Protein AF-A0A939LTD1-F1 (afdb_monomer_lite)

pLDDT: mean 75.74, std 24.73, range [28.41, 98.38]

Organism: NCBI:txid1289170

Radius of gyration: 33.86 Å; chains: 1; bounding box: 56×108×106 Å

Sequence (267 aa):
MTNHDDTREPGPGDRNDTKGLDGQSSPDAAVTEALPVISPSGLPPTAVLPVIEDDGVEEDLDDDYDPEDVPDDFGYDADPDAEDPELDTPDPPTAIHWDLLTPEAAAVEWTALNIWVHWLRKTYAVQASIIPPYWHTHTEIVWELSALHLFFLHCYHPDKDGAGPITWCVAWAAARVRLRELVTIAGTRLDRDRPTRRTYWPGEEAGDEGEEVPITNREAHFKAYVKADIQARREARVRTQEVREHAARDLHKVRSGEGGSHSSDEL

Structure (mmCIF, N/CA/C/O backbone):
data_AF-A0A939LTD1-F1
#
_entry.id   AF-A0A939LTD1-F1
#
loop_
_atom_site.group_PDB
_atom_site.id
_atom_site.type_symbol
_atom_site.label_atom_id
_atom_site.label_alt_id
_atom_site.label_comp_id
_atom_site.label_asym_id
_atom_site.label_entity_id
_atom_site.label_seq_id
_atom_site.pdbx_PDB_ins_code
_atom_site.Cartn_x
_atom_site.Cartn_y
_atom_site.Cartn_z
_atom_site.occupancy
_atom_site.B_iso_or_equiv
_atom_site.auth_seq_id
_atom_site.auth_comp_id
_atom_site.auth_asym_id
_atom_site.auth_atom_id
_atom_site.pdbx_PDB_model_num
ATOM 1 N N . MET A 1 1 ? 19.567 -57.104 29.367 1.00 41.97 1 MET A N 1
ATOM 2 C CA . MET A 1 1 ? 18.885 -58.340 29.798 1.00 41.97 1 MET A CA 1
ATOM 3 C C . MET A 1 1 ? 17.453 -58.245 29.331 1.00 41.97 1 MET A C 1
ATOM 5 O O . MET A 1 1 ? 16.684 -57.443 29.838 1.00 41.97 1 MET A O 1
ATOM 9 N N . THR A 1 2 ? 17.210 -58.948 28.239 1.00 40.00 2 THR A N 1
ATOM 10 C CA . THR A 1 2 ? 16.009 -58.990 27.411 1.00 40.00 2 THR A CA 1
ATOM 11 C C . THR A 1 2 ? 15.013 -59.961 28.035 1.00 40.00 2 THR A C 1
ATOM 13 O O . THR A 1 2 ? 15.425 -61.062 28.384 1.00 40.00 2 THR A O 1
ATOM 16 N N . ASN A 1 3 ? 13.733 -59.597 28.117 1.00 45.09 3 ASN A N 1
ATOM 17 C CA . ASN A 1 3 ? 12.652 -60.579 28.195 1.00 45.09 3 ASN A CA 1
ATOM 18 C C . ASN A 1 3 ? 11.841 -60.496 26.900 1.00 45.09 3 ASN A C 1
ATOM 20 O O . ASN A 1 3 ? 11.466 -59.413 26.453 1.00 45.09 3 ASN A O 1
ATOM 24 N N . HIS A 1 4 ? 11.691 -61.666 26.294 1.00 41.56 4 HIS A N 1
ATOM 25 C CA . HIS A 1 4 ? 10.930 -61.996 25.096 1.00 41.56 4 HIS A CA 1
ATOM 26 C C . HIS A 1 4 ? 9.567 -62.583 25.508 1.00 41.56 4 HIS A C 1
ATOM 28 O O . HIS A 1 4 ? 9.403 -62.948 26.673 1.00 41.56 4 HIS A O 1
ATOM 34 N N . ASP A 1 5 ? 8.700 -62.753 24.503 1.00 46.38 5 ASP A N 1
ATOM 35 C CA . ASP A 1 5 ? 7.461 -63.556 24.459 1.00 46.38 5 ASP A CA 1
ATOM 36 C C . ASP A 1 5 ? 6.185 -62.980 25.107 1.00 46.38 5 ASP A C 1
ATOM 38 O O . ASP A 1 5 ? 6.219 -62.421 26.196 1.00 46.38 5 ASP A O 1
ATOM 42 N N . ASP A 1 6 ? 4.983 -63.111 24.531 1.00 45.31 6 ASP A N 1
ATOM 43 C CA . ASP A 1 6 ? 4.547 -63.678 23.244 1.00 45.31 6 ASP A CA 1
ATOM 44 C C . ASP A 1 6 ? 3.108 -63.187 22.933 1.00 45.31 6 ASP A C 1
ATOM 46 O O . ASP A 1 6 ? 2.354 -62.727 23.791 1.00 45.31 6 ASP A O 1
ATOM 50 N N . THR A 1 7 ? 2.782 -63.316 21.661 1.00 46.81 7 THR A N 1
ATOM 51 C CA . THR A 1 7 ? 1.644 -62.981 20.805 1.00 46.81 7 THR A CA 1
ATOM 52 C C . THR A 1 7 ? 0.272 -63.552 21.220 1.00 46.81 7 THR A C 1
ATOM 54 O O . THR A 1 7 ? 0.175 -64.726 21.574 1.00 46.81 7 THR A O 1
ATOM 57 N N . ARG A 1 8 ? -0.834 -62.803 21.004 1.00 36.97 8 ARG A N 1
ATOM 58 C CA . ARG A 1 8 ? -2.065 -63.357 20.378 1.00 36.97 8 ARG A CA 1
ATOM 59 C C . ARG A 1 8 ? -3.079 -62.309 19.886 1.00 36.97 8 ARG A C 1
ATOM 61 O O . ARG A 1 8 ? -3.425 -61.369 20.590 1.00 36.97 8 ARG A O 1
ATOM 68 N N . GLU A 1 9 ? -3.540 -62.554 18.662 1.00 44.72 9 GLU A N 1
ATOM 69 C CA . GLU A 1 9 ? -4.457 -61.792 17.802 1.00 44.72 9 GLU A CA 1
ATOM 70 C C . GLU A 1 9 ? -5.929 -61.681 18.270 1.00 44.72 9 GLU A C 1
ATOM 72 O O . GLU A 1 9 ? -6.366 -62.464 19.119 1.00 44.72 9 GLU A O 1
ATOM 77 N N . PRO A 1 10 ? -6.719 -60.754 17.674 1.00 45.72 10 PRO A N 1
ATOM 78 C CA . PRO A 1 10 ? -8.130 -60.527 17.994 1.00 45.72 10 PRO A CA 1
ATOM 79 C C . PRO A 1 10 ? -9.101 -61.407 17.182 1.00 45.72 10 PRO A C 1
ATOM 81 O O . PRO A 1 10 ? -8.910 -61.651 15.992 1.00 45.72 10 PRO A O 1
ATOM 84 N N . GLY A 1 11 ? -10.187 -61.843 17.830 1.00 35.94 11 GLY A N 1
ATOM 85 C CA . GLY A 1 11 ? -11.311 -62.557 17.210 1.00 35.94 11 GLY A CA 1
ATOM 86 C C . GLY A 1 11 ? -12.527 -61.657 16.908 1.00 35.94 11 GLY A C 1
ATOM 87 O O . GLY A 1 11 ? -12.615 -60.562 17.462 1.00 35.94 11 GLY A O 1
ATOM 88 N N . PRO A 1 12 ? -13.462 -62.100 16.039 1.00 53.50 12 PRO A N 1
ATOM 89 C CA . PRO A 1 12 ? -14.365 -61.230 15.281 1.00 53.50 12 PRO A CA 1
ATOM 90 C C . PRO A 1 12 ? -15.848 -61.315 15.701 1.00 53.50 12 PRO A C 1
ATOM 92 O O . PRO A 1 12 ? -16.283 -62.286 16.314 1.00 53.50 12 PRO A O 1
ATOM 95 N N . GLY A 1 13 ? -16.633 -60.324 15.269 1.00 34.47 13 GLY A N 1
ATOM 96 C CA . GLY A 1 13 ? -18.099 -60.245 15.382 1.00 34.47 13 GLY A CA 1
ATOM 97 C C . GLY A 1 13 ? -18.498 -58.819 15.784 1.00 34.47 13 GLY A C 1
ATOM 98 O O . GLY A 1 13 ? -17.917 -58.274 16.708 1.00 34.47 13 GLY A O 1
ATOM 99 N N . ASP A 1 14 ? -19.400 -58.104 15.125 1.00 37.53 14 ASP A N 1
ATOM 100 C CA . ASP A 1 14 ? -20.631 -58.585 14.522 1.00 37.53 14 ASP A CA 1
ATOM 101 C C . ASP A 1 14 ? -21.098 -57.643 13.401 1.00 37.53 14 ASP A C 1
ATOM 103 O O . ASP A 1 14 ? -20.844 -56.435 13.417 1.00 37.53 14 ASP A O 1
ATOM 107 N N . ARG A 1 15 ? -21.762 -58.234 12.410 1.00 38.09 15 ARG A N 1
ATOM 108 C CA . ARG A 1 15 ? -22.382 -57.576 11.259 1.00 38.09 15 ARG A CA 1
ATOM 109 C C . ARG A 1 15 ? -23.856 -57.348 11.575 1.00 38.09 15 ARG A C 1
ATOM 111 O O . ARG A 1 15 ? -24.493 -58.244 12.109 1.00 38.09 15 ARG A O 1
ATOM 118 N N . ASN A 1 16 ? -24.389 -56.195 11.177 1.00 35.12 16 ASN A N 1
ATOM 119 C CA . ASN A 1 16 ? -25.702 -56.043 10.531 1.00 35.12 16 ASN A CA 1
ATOM 120 C C . ASN A 1 16 ? -25.925 -54.547 10.251 1.00 35.12 16 ASN A C 1
ATOM 122 O O . ASN A 1 16 ? -25.819 -53.720 11.149 1.00 35.12 16 ASN A O 1
ATOM 126 N N . ASP A 1 17 ? -25.979 -54.118 8.992 1.00 36.06 17 ASP A N 1
ATOM 127 C CA . ASP A 1 17 ? -27.091 -54.262 8.032 1.00 36.06 17 ASP A CA 1
ATOM 128 C C . ASP A 1 17 ? -28.029 -53.045 8.082 1.00 36.06 17 ASP A C 1
ATOM 130 O O . ASP A 1 17 ? -28.863 -52.911 8.971 1.00 36.06 17 ASP A O 1
ATOM 134 N N . THR A 1 18 ? -27.928 -52.171 7.075 1.00 39.31 18 THR A N 1
ATOM 135 C CA . THR A 1 18 ? -28.931 -52.007 5.996 1.00 39.31 18 THR A CA 1
ATOM 136 C C . THR A 1 18 ? -29.142 -50.565 5.524 1.00 39.31 18 THR A C 1
ATOM 138 O O . THR A 1 18 ? -29.253 -49.638 6.316 1.00 39.31 18 THR A O 1
ATOM 141 N N . LYS A 1 19 ? -29.354 -50.483 4.196 1.00 35.91 19 LYS A N 1
ATOM 142 C CA . LYS A 1 19 ? -30.046 -49.446 3.402 1.00 35.91 19 LYS A CA 1
ATOM 143 C C . LYS A 1 19 ? -29.329 -48.095 3.255 1.00 35.91 19 LYS A C 1
ATOM 145 O O . LYS A 1 19 ? -29.099 -47.407 4.230 1.00 35.91 19 LYS A O 1
ATOM 150 N N . GLY A 1 20 ? -28.991 -47.610 2.062 1.00 28.41 20 GLY A N 1
ATOM 151 C CA . GLY A 1 20 ? -29.474 -47.917 0.713 1.00 28.41 20 GLY A CA 1
ATOM 152 C C . GLY A 1 20 ? -30.156 -46.685 0.111 1.00 28.41 20 GLY A C 1
ATOM 153 O O . GLY A 1 20 ? -30.916 -46.025 0.815 1.00 28.41 20 GLY A O 1
ATOM 154 N N . LEU A 1 21 ? -29.934 -46.503 -1.196 1.00 34.47 21 LEU A N 1
ATOM 155 C CA . LEU A 1 21 ? -30.618 -45.625 -2.162 1.00 34.47 21 LEU A CA 1
ATOM 156 C C . LEU A 1 21 ? -29.893 -44.318 -2.532 1.00 34.47 21 LEU A C 1
ATOM 158 O O . LEU A 1 21 ? -29.948 -43.315 -1.830 1.00 34.47 21 LEU A O 1
ATOM 162 N N . ASP A 1 22 ? -29.210 -44.412 -3.677 1.00 29.72 22 ASP A N 1
ATOM 163 C CA . ASP A 1 22 ? -29.529 -43.712 -4.929 1.00 29.72 22 ASP A CA 1
ATOM 164 C C . ASP A 1 22 ? -29.756 -42.199 -4.896 1.00 29.72 22 ASP A C 1
ATOM 166 O O . ASP A 1 22 ? -30.679 -41.685 -4.270 1.00 29.72 22 ASP A O 1
ATOM 170 N N . GLY A 1 23 ? -28.987 -41.494 -5.727 1.00 32.41 23 GLY A N 1
ATOM 171 C CA . GLY A 1 23 ? -29.300 -40.112 -6.070 1.00 32.41 23 GLY A CA 1
ATOM 172 C C . GLY A 1 23 ? -28.174 -39.371 -6.765 1.00 32.41 23 GLY A C 1
ATOM 173 O O . GLY A 1 23 ? -27.802 -38.284 -6.335 1.00 32.41 23 GLY A O 1
ATOM 174 N N . GLN A 1 24 ? -27.622 -39.943 -7.837 1.00 32.50 24 GLN A N 1
ATOM 175 C CA . GLN A 1 24 ? -26.818 -39.181 -8.786 1.00 32.50 24 GLN A CA 1
ATOM 176 C C . GLN A 1 24 ? -27.723 -38.098 -9.396 1.00 32.50 24 GLN A C 1
ATOM 178 O O . GLN A 1 24 ? -28.623 -38.409 -10.174 1.00 32.50 24 GLN A O 1
ATOM 183 N N . SER A 1 25 ? -27.505 -36.836 -9.037 1.00 30.17 25 SER A N 1
ATOM 184 C CA . SER A 1 25 ? -28.103 -35.699 -9.732 1.00 30.17 25 SER A CA 1
ATOM 185 C C . SER A 1 25 ? -26.996 -34.722 -10.090 1.00 30.17 25 SER A C 1
ATOM 187 O O . SER A 1 25 ? -26.371 -34.124 -9.214 1.00 30.17 25 SER A O 1
ATOM 189 N N . SER A 1 26 ? -26.751 -34.601 -11.395 1.00 39.06 26 SER A N 1
ATOM 190 C CA . SER A 1 26 ? -25.998 -33.504 -12.004 1.00 39.06 26 SER A CA 1
ATOM 191 C C . SER A 1 26 ? -26.480 -32.147 -11.489 1.00 39.06 26 SER A C 1
ATOM 193 O O . SER A 1 26 ? -27.654 -31.984 -11.144 1.00 39.06 26 SER A O 1
ATOM 195 N N . PRO A 1 27 ? -25.613 -31.137 -11.605 1.00 38.12 27 PRO A N 1
ATOM 196 C CA . PRO A 1 27 ? -26.024 -30.027 -12.445 1.00 38.12 27 PRO A CA 1
ATOM 197 C C . PRO A 1 27 ? -24.965 -29.716 -13.498 1.00 38.12 27 PRO A C 1
ATOM 199 O O . PRO A 1 27 ? -23.834 -29.330 -13.210 1.00 38.12 27 PRO A O 1
ATOM 202 N N . ASP A 1 28 ? -25.404 -29.900 -14.736 1.00 30.14 28 ASP A N 1
ATOM 203 C CA . ASP A 1 28 ? -24.886 -29.237 -15.914 1.00 30.14 28 ASP A CA 1
ATOM 204 C C . ASP A 1 28 ? -25.382 -27.784 -15.873 1.00 30.14 28 ASP A C 1
ATOM 206 O O . ASP A 1 28 ? -26.587 -27.534 -15.856 1.00 30.14 28 ASP A O 1
ATOM 210 N N . ALA A 1 29 ? -24.449 -26.844 -15.758 1.00 29.70 29 ALA A N 1
ATOM 211 C CA . ALA A 1 29 ? -24.630 -25.433 -16.078 1.00 29.70 29 ALA A CA 1
ATOM 212 C C . ALA A 1 29 ? -23.235 -24.809 -16.187 1.00 29.70 29 ALA A C 1
ATOM 214 O O . ALA A 1 29 ? -22.762 -24.098 -15.300 1.00 29.70 29 ALA A O 1
ATOM 215 N N . ALA A 1 30 ? -22.550 -25.132 -17.283 1.00 29.67 30 ALA A N 1
ATOM 216 C CA . ALA A 1 30 ? -21.396 -24.379 -17.739 1.00 29.67 30 ALA A CA 1
ATOM 217 C C . ALA A 1 30 ? -21.834 -22.940 -18.061 1.00 29.67 30 ALA A C 1
ATOM 219 O O . ALA A 1 30 ? -22.290 -22.639 -19.160 1.00 29.67 30 ALA A O 1
ATOM 220 N N . VAL A 1 31 ? -21.696 -22.040 -17.089 1.00 30.73 31 VAL A N 1
ATOM 221 C CA . VAL A 1 31 ? -21.589 -20.608 -17.367 1.00 30.73 31 VAL A CA 1
ATOM 222 C C . VAL A 1 31 ? -20.125 -20.365 -17.698 1.00 30.73 31 VAL A C 1
ATOM 224 O O . VAL A 1 31 ? -19.280 -20.199 -16.821 1.00 30.73 31 VAL A O 1
ATOM 227 N N . THR A 1 32 ? -19.807 -20.436 -18.987 1.00 31.05 32 THR A N 1
ATOM 228 C CA . THR A 1 32 ? -18.529 -19.980 -19.532 1.00 31.05 32 THR A CA 1
ATOM 229 C C . THR A 1 32 ? -18.515 -18.455 -19.464 1.00 31.05 32 THR A C 1
ATOM 231 O O . THR A 1 32 ? -18.780 -17.770 -20.446 1.00 31.05 32 THR A O 1
ATOM 234 N N . GLU A 1 33 ? -18.271 -17.912 -18.274 1.00 30.89 33 GLU A N 1
ATOM 235 C CA . GLU A 1 33 ? -17.960 -16.497 -18.119 1.00 30.89 33 GLU A CA 1
ATOM 236 C C . GLU A 1 33 ? -16.491 -16.320 -18.506 1.00 30.89 33 GLU A C 1
ATOM 238 O O . GLU A 1 33 ? -15.591 -16.916 -17.908 1.00 30.89 33 GLU A O 1
ATOM 243 N N . ALA A 1 34 ? -16.270 -15.590 -19.597 1.00 29.84 34 ALA A N 1
ATOM 244 C CA . ALA A 1 34 ? -14.960 -15.345 -20.170 1.00 29.84 34 ALA A CA 1
ATOM 245 C C . ALA A 1 34 ? -14.011 -14.784 -19.101 1.00 29.84 34 ALA A C 1
ATOM 247 O O . ALA A 1 34 ? -14.192 -13.676 -18.598 1.00 29.84 34 ALA A O 1
ATOM 248 N N . LEU A 1 35 ? -12.988 -15.571 -18.759 1.00 33.12 35 LEU A N 1
ATOM 249 C CA . LEU A 1 35 ? -11.844 -15.101 -17.989 1.00 33.12 35 LEU A CA 1
ATOM 250 C C . LEU A 1 35 ? -11.261 -13.875 -18.712 1.00 33.12 35 LEU A C 1
ATOM 252 O O . LEU A 1 35 ? -11.077 -13.947 -19.931 1.00 33.12 35 LEU A O 1
ATOM 256 N N . PRO A 1 36 ? -10.957 -12.766 -18.013 1.00 33.06 36 PRO A N 1
ATOM 257 C CA . PRO A 1 36 ? -10.322 -11.627 -18.653 1.00 33.06 36 PRO A CA 1
ATOM 258 C C . PRO A 1 36 ? -8.991 -12.088 -19.245 1.00 33.06 36 PRO A C 1
ATOM 260 O O . PRO A 1 36 ? -8.122 -12.603 -18.535 1.00 33.06 36 PRO A O 1
ATOM 263 N N . VAL A 1 37 ? -8.884 -11.946 -20.566 1.00 32.88 37 VAL A N 1
ATOM 264 C CA . VAL A 1 37 ? -7.690 -12.235 -21.354 1.00 32.88 37 VAL A CA 1
ATOM 265 C C . VAL A 1 37 ? -6.541 -11.449 -20.737 1.00 32.88 37 VAL A C 1
ATOM 267 O O . VAL A 1 37 ? -6.499 -10.222 -20.787 1.00 32.88 37 VAL A O 1
ATOM 270 N N . ILE A 1 38 ? -5.631 -12.172 -20.088 1.00 37.94 38 ILE A N 1
ATOM 271 C CA . ILE A 1 38 ? -4.352 -11.630 -19.650 1.00 37.94 38 ILE A CA 1
ATOM 272 C C . ILE A 1 38 ? -3.624 -11.255 -20.937 1.00 37.94 38 ILE A C 1
ATOM 274 O O . ILE A 1 38 ? -3.284 -12.135 -21.728 1.00 37.94 38 ILE A O 1
ATOM 278 N N . SER A 1 39 ? -3.450 -9.955 -21.161 1.00 36.53 39 SER A N 1
ATOM 279 C CA . SER A 1 39 ? -2.678 -9.444 -22.288 1.00 36.53 39 SER A CA 1
ATOM 280 C C . SER A 1 39 ? -1.280 -10.092 -22.275 1.00 36.53 39 SER A C 1
ATOM 282 O O . SER A 1 39 ? -0.648 -10.114 -21.215 1.00 36.53 39 SER A O 1
ATOM 284 N N . PRO A 1 40 ? -0.788 -10.654 -23.396 1.00 35.06 40 PRO A N 1
ATOM 285 C CA . PRO A 1 40 ? 0.539 -11.271 -23.468 1.00 35.06 40 PRO A CA 1
ATOM 286 C C . PRO A 1 40 ? 1.682 -10.248 -23.387 1.00 35.06 40 PRO A C 1
ATOM 288 O O . PRO A 1 40 ? 2.843 -10.636 -23.272 1.00 35.06 40 PRO A O 1
ATOM 291 N N . SER A 1 41 ? 1.374 -8.950 -23.407 1.00 40.50 41 SER A N 1
ATOM 292 C CA . SER A 1 41 ? 2.359 -7.905 -23.154 1.00 40.50 41 SER A CA 1
ATOM 293 C C . SER A 1 41 ? 2.688 -7.887 -21.665 1.00 40.50 41 SER A C 1
ATOM 295 O O . SER A 1 41 ? 1.869 -7.480 -20.847 1.00 40.50 41 SER A O 1
ATOM 297 N N . GLY A 1 42 ? 3.895 -8.326 -21.297 1.00 45.44 42 GLY A N 1
ATOM 298 C CA . GLY A 1 42 ? 4.429 -8.342 -19.925 1.00 45.44 42 GLY A CA 1
ATOM 299 C C . GLY A 1 42 ? 4.573 -6.967 -19.251 1.00 45.44 42 GLY A C 1
ATOM 300 O O . GLY A 1 42 ? 5.269 -6.851 -18.241 1.00 45.44 42 GLY A O 1
ATOM 301 N N . LEU A 1 43 ? 3.917 -5.941 -19.788 1.00 45.28 43 LEU A N 1
ATOM 302 C CA . LEU A 1 43 ? 3.817 -4.601 -19.239 1.00 45.28 43 LEU A CA 1
ATOM 303 C C . LEU A 1 43 ? 2.696 -4.549 -18.187 1.00 45.28 43 LEU A C 1
ATOM 305 O O . LEU A 1 43 ? 1.659 -5.200 -18.340 1.00 45.28 43 LEU A O 1
ATOM 309 N N . PRO A 1 44 ? 2.882 -3.805 -17.088 1.00 46.06 44 PRO A N 1
ATOM 310 C CA . PRO A 1 44 ? 1.833 -3.632 -16.096 1.00 46.06 44 PRO A CA 1
ATOM 311 C C . PRO A 1 44 ? 0.657 -2.838 -16.695 1.00 46.06 44 PRO A C 1
ATOM 313 O O . PRO A 1 44 ? 0.881 -1.941 -17.509 1.00 46.06 44 PRO A O 1
ATOM 316 N N . PRO A 1 45 ? -0.591 -3.112 -16.274 1.00 45.72 45 PRO A N 1
ATOM 317 C CA . PRO A 1 45 ? -1.821 -2.586 -16.888 1.00 45.72 45 PRO A CA 1
ATOM 318 C C . PRO A 1 45 ? -2.111 -1.085 -16.650 1.00 45.72 45 PRO A C 1
ATOM 320 O O . PRO A 1 45 ? -3.267 -0.677 -16.605 1.00 45.72 45 PRO A O 1
ATOM 323 N N . THR A 1 46 ? -1.084 -0.246 -16.541 1.00 51.06 46 THR A N 1
ATOM 324 C CA . THR A 1 46 ? -1.217 1.225 -16.525 1.00 51.06 46 THR A CA 1
ATOM 325 C C . THR A 1 46 ? -0.173 1.916 -17.410 1.00 51.06 46 THR A C 1
ATOM 327 O O . THR A 1 46 ? -0.249 3.120 -17.612 1.00 51.06 46 THR A O 1
ATOM 330 N N . ALA A 1 47 ? 0.774 1.180 -18.001 1.00 46.75 47 ALA A N 1
ATOM 331 C CA . ALA A 1 47 ? 1.650 1.749 -19.017 1.00 46.75 47 ALA A CA 1
ATOM 332 C C . ALA A 1 47 ? 0.899 1.764 -20.356 1.00 46.75 47 ALA A C 1
ATOM 334 O O . ALA A 1 47 ? 0.960 0.799 -21.118 1.00 46.75 47 ALA A O 1
ATOM 335 N N . VAL A 1 48 ? 0.153 2.838 -20.625 1.00 45.88 48 VAL A N 1
ATOM 336 C CA . VAL A 1 48 ? -0.243 3.174 -21.996 1.00 45.88 48 VAL A CA 1
ATOM 337 C C . VAL A 1 48 ? 1.041 3.606 -22.700 1.00 45.88 48 VAL A C 1
ATOM 339 O O . VAL A 1 48 ? 1.424 4.768 -22.664 1.00 45.88 48 VAL A O 1
ATOM 342 N N . LEU A 1 49 ? 1.784 2.637 -23.235 1.00 45.22 49 LEU A N 1
ATOM 343 C CA . LEU A 1 49 ? 2.811 2.941 -24.224 1.00 45.22 49 LEU A CA 1
ATOM 344 C C . LEU A 1 49 ? 2.092 3.321 -25.524 1.00 45.22 49 LEU A C 1
ATOM 346 O O . LEU A 1 49 ? 1.080 2.683 -25.840 1.00 45.22 49 LEU A O 1
ATOM 350 N N . PRO A 1 50 ? 2.582 4.320 -26.276 1.00 38.53 50 PRO A N 1
ATOM 351 C CA . PRO A 1 50 ? 2.039 4.611 -27.592 1.00 38.53 50 PRO A CA 1
ATOM 352 C C . PRO A 1 50 ? 2.125 3.346 -28.450 1.00 38.53 50 PRO A C 1
ATOM 354 O O . PRO A 1 50 ? 3.161 2.679 -28.511 1.00 38.53 50 PRO A O 1
ATOM 357 N N . VAL A 1 51 ? 0.995 2.987 -29.058 1.00 38.06 51 VAL A N 1
ATOM 358 C CA . VAL A 1 51 ? 0.922 1.938 -30.072 1.00 38.06 51 VAL A CA 1
ATOM 359 C C . VAL A 1 51 ? 1.782 2.423 -31.230 1.00 38.06 51 VAL A C 1
ATOM 361 O O . VAL A 1 51 ? 1.412 3.367 -31.917 1.00 38.06 51 VAL A O 1
ATOM 364 N N . ILE A 1 52 ? 2.955 1.818 -31.410 1.00 41.53 52 ILE A N 1
ATOM 365 C CA . ILE A 1 52 ? 3.662 1.913 -32.683 1.00 41.53 52 ILE A CA 1
ATOM 366 C C . ILE A 1 52 ? 2.797 1.100 -33.641 1.00 41.53 52 ILE A C 1
ATOM 368 O O . ILE A 1 52 ? 2.759 -0.129 -33.544 1.00 41.53 52 ILE A O 1
ATOM 372 N N . GLU A 1 53 ? 2.006 1.787 -34.459 1.00 38.69 53 GLU A N 1
ATOM 373 C CA . GLU A 1 53 ? 1.318 1.158 -35.577 1.00 38.69 53 GLU A CA 1
ATOM 374 C C . GLU A 1 53 ? 2.412 0.635 -36.514 1.00 38.69 53 GLU A C 1
ATOM 376 O O . GLU A 1 53 ? 3.211 1.389 -37.063 1.00 38.69 53 GLU A O 1
ATOM 381 N N . ASP A 1 54 ? 2.522 -0.691 -36.571 1.00 41.94 54 ASP A N 1
ATOM 382 C CA . ASP A 1 54 ? 3.348 -1.419 -37.526 1.00 41.94 54 ASP A CA 1
ATOM 383 C C . ASP A 1 54 ? 2.694 -1.244 -38.899 1.00 41.94 54 ASP A C 1
ATOM 385 O O . ASP A 1 54 ? 1.890 -2.071 -39.337 1.00 41.94 54 ASP A O 1
ATOM 389 N N . ASP A 1 55 ? 2.964 -0.105 -39.535 1.00 39.22 55 ASP A N 1
ATOM 390 C CA . ASP A 1 55 ? 2.679 0.098 -40.947 1.00 39.22 55 ASP A CA 1
ATOM 391 C C . ASP A 1 55 ? 3.597 -0.847 -41.720 1.00 39.22 55 ASP A C 1
ATOM 393 O O . ASP A 1 55 ? 4.741 -0.534 -42.046 1.00 39.22 55 ASP A O 1
ATOM 397 N N . GLY A 1 56 ? 3.091 -2.060 -41.939 1.00 41.78 56 GLY A N 1
ATOM 398 C CA . GLY A 1 56 ? 3.728 -3.096 -42.730 1.00 41.78 56 GLY A CA 1
ATOM 399 C C . GLY A 1 56 ? 3.953 -2.613 -44.156 1.00 41.78 56 GLY A C 1
ATOM 400 O O . GLY A 1 56 ? 3.105 -2.798 -45.029 1.00 41.78 56 GLY A O 1
ATOM 401 N N . VAL A 1 57 ? 5.114 -2.013 -44.393 1.00 41.38 57 VAL A N 1
ATOM 402 C CA . VAL A 1 57 ? 5.652 -1.817 -45.731 1.00 41.38 57 VAL A CA 1
ATOM 403 C C . VAL A 1 57 ? 6.475 -3.063 -46.045 1.00 41.38 57 VAL A C 1
ATOM 405 O O . VAL A 1 57 ? 7.620 -3.199 -45.619 1.00 41.38 57 VAL A O 1
ATOM 408 N N . GLU A 1 58 ? 5.869 -4.026 -46.742 1.00 45.09 58 GLU A N 1
ATOM 409 C CA . GLU A 1 58 ? 6.648 -5.024 -47.478 1.00 45.09 58 GLU A CA 1
ATOM 410 C C . GLU A 1 58 ? 7.379 -4.271 -48.600 1.00 45.09 58 GLU A C 1
ATOM 412 O O . GLU A 1 58 ? 6.790 -3.953 -49.630 1.00 45.09 58 GLU A O 1
ATOM 417 N N . GLU A 1 59 ? 8.641 -3.904 -48.372 1.00 51.66 59 GLU A N 1
ATOM 418 C CA . GLU A 1 59 ? 9.499 -3.381 -49.434 1.00 51.66 59 GLU A CA 1
ATOM 419 C C . GLU A 1 59 ? 9.979 -4.547 -50.305 1.00 51.66 59 GLU A C 1
ATOM 421 O O . GLU A 1 59 ? 10.826 -5.352 -49.907 1.00 51.66 59 GLU A O 1
ATOM 426 N N . ASP A 1 60 ? 9.409 -4.629 -51.508 1.00 44.94 60 ASP A N 1
ATOM 427 C CA . ASP A 1 60 ? 9.970 -5.363 -52.636 1.00 44.94 60 ASP A CA 1
ATOM 428 C C . ASP A 1 60 ? 11.381 -4.814 -52.915 1.00 44.94 60 ASP A C 1
ATOM 430 O O . ASP A 1 60 ? 11.558 -3.739 -53.488 1.00 44.94 60 ASP A O 1
ATOM 434 N N . LEU A 1 61 ? 12.402 -5.540 -52.454 1.00 49.62 61 LEU A N 1
ATOM 435 C CA . LEU A 1 61 ? 13.802 -5.219 -52.719 1.00 49.62 61 LEU A CA 1
ATOM 436 C C . LEU A 1 61 ? 14.135 -5.553 -54.180 1.00 49.62 61 LEU A C 1
ATOM 438 O O . LEU A 1 61 ? 14.550 -6.672 -54.490 1.00 49.62 61 LEU A O 1
ATOM 442 N N . ASP A 1 62 ? 13.951 -4.576 -55.067 1.00 47.66 62 ASP A N 1
ATOM 443 C CA . ASP A 1 62 ? 14.492 -4.606 -56.425 1.00 47.66 62 ASP A CA 1
ATOM 444 C C . ASP A 1 62 ? 16.026 -4.410 -56.394 1.00 47.66 62 ASP A C 1
ATOM 446 O O . ASP A 1 62 ? 16.563 -3.486 -55.781 1.00 47.66 62 ASP A O 1
ATOM 450 N N . ASP A 1 63 ? 16.736 -5.325 -57.057 1.00 52.06 63 ASP A N 1
ATOM 451 C CA . ASP A 1 63 ? 18.186 -5.586 -56.984 1.00 52.06 63 ASP A CA 1
ATOM 452 C C . ASP A 1 63 ? 19.050 -4.625 -57.843 1.00 52.06 63 ASP A C 1
ATOM 454 O O . ASP A 1 63 ? 20.058 -5.034 -58.415 1.00 52.06 63 ASP A O 1
ATOM 458 N N . ASP A 1 64 ? 18.669 -3.346 -57.943 1.00 48.19 64 ASP A N 1
ATOM 459 C CA . ASP A 1 64 ? 19.381 -2.302 -58.714 1.00 48.19 64 ASP A CA 1
ATOM 460 C C . ASP A 1 64 ? 19.821 -1.120 -57.813 1.00 48.19 64 ASP A C 1
ATOM 462 O O . ASP A 1 64 ? 19.648 0.055 -58.137 1.00 48.19 64 ASP A O 1
ATOM 466 N N . TYR A 1 65 ? 20.409 -1.418 -56.648 1.00 55.31 65 TYR A N 1
ATOM 467 C CA . TYR A 1 65 ? 20.997 -0.395 -55.771 1.00 55.31 65 TYR A CA 1
ATOM 468 C C . TYR A 1 65 ? 22.319 0.140 -56.356 1.00 55.31 65 TYR A C 1
ATOM 470 O O . TYR A 1 65 ? 23.384 -0.459 -56.169 1.00 55.31 65 TYR A O 1
ATOM 478 N N . ASP A 1 66 ? 22.252 1.278 -57.053 1.00 58.56 66 ASP A N 1
ATOM 479 C CA . ASP A 1 66 ? 23.416 2.087 -57.429 1.00 58.56 66 ASP A CA 1
ATOM 480 C C . ASP A 1 66 ? 23.768 3.059 -56.280 1.00 58.56 66 ASP A C 1
ATOM 482 O O . ASP A 1 66 ? 22.997 3.976 -55.984 1.00 58.56 66 ASP A O 1
ATOM 486 N N . PRO A 1 67 ? 24.918 2.892 -55.597 1.00 53.50 67 PRO A N 1
ATOM 487 C CA . PRO A 1 67 ? 25.306 3.746 -54.476 1.00 53.50 67 PRO A CA 1
ATOM 488 C C . PRO A 1 67 ? 25.613 5.205 -54.863 1.00 53.50 67 PRO A C 1
ATOM 490 O O . PRO A 1 67 ? 25.850 6.006 -53.958 1.00 53.50 67 PRO A O 1
ATOM 493 N N . GLU A 1 68 ? 25.640 5.567 -56.152 1.00 52.22 68 GLU A N 1
ATOM 494 C CA . GLU A 1 68 ? 25.816 6.957 -56.606 1.00 52.22 68 GLU A CA 1
ATOM 495 C C . GLU A 1 68 ? 24.492 7.715 -56.832 1.00 52.22 68 GLU A C 1
ATOM 497 O O . GLU A 1 68 ? 24.528 8.933 -57.007 1.00 52.22 68 GLU A O 1
ATOM 502 N N . ASP A 1 69 ? 23.337 7.040 -56.762 1.00 51.94 69 ASP A N 1
ATOM 503 C CA . ASP A 1 69 ? 22.009 7.622 -57.039 1.00 51.94 69 ASP A CA 1
ATOM 504 C C . ASP A 1 69 ? 21.210 7.943 -55.759 1.00 51.94 69 ASP A C 1
ATOM 506 O O . ASP A 1 69 ? 19.983 8.032 -55.768 1.00 51.94 69 ASP A O 1
ATOM 510 N N . VAL A 1 70 ? 21.902 8.125 -54.626 1.00 52.56 70 VAL A N 1
ATOM 511 C CA . VAL A 1 70 ? 21.286 8.634 -53.392 1.00 52.56 70 VAL A CA 1
ATOM 512 C C . VAL A 1 70 ? 21.060 10.138 -53.579 1.00 52.56 70 VAL A C 1
ATOM 514 O O . VAL A 1 70 ? 22.043 10.880 -53.679 1.00 52.56 70 VAL A O 1
ATOM 517 N N . PRO A 1 71 ? 19.811 10.635 -53.631 1.00 46.94 71 PRO A N 1
ATOM 518 C CA . PRO A 1 71 ? 19.579 12.069 -53.657 1.00 46.94 71 PRO A CA 1
ATOM 519 C C . PRO A 1 71 ? 20.165 12.663 -52.373 1.00 46.94 71 PRO A C 1
ATOM 521 O O . PRO A 1 71 ? 19.791 12.251 -51.276 1.00 46.94 71 PRO A O 1
ATOM 524 N N . ASP A 1 72 ? 21.063 13.641 -52.500 1.00 50.88 72 ASP A N 1
ATOM 525 C CA . ASP A 1 72 ? 21.712 14.367 -51.386 1.00 50.88 72 ASP A CA 1
ATOM 526 C C . ASP A 1 72 ? 20.723 15.245 -50.581 1.00 50.88 72 ASP A C 1
ATOM 528 O O . ASP A 1 72 ? 21.105 16.160 -49.858 1.00 50.88 72 ASP A O 1
ATOM 532 N N . ASP A 1 73 ? 19.425 14.993 -50.736 1.00 51.44 73 ASP A N 1
ATOM 533 C CA . ASP A 1 73 ? 18.340 15.779 -50.181 1.00 51.44 73 ASP A CA 1
ATOM 534 C C . ASP A 1 73 ? 17.160 14.861 -49.838 1.00 51.44 73 ASP A C 1
ATOM 536 O O . ASP A 1 73 ? 16.084 14.924 -50.428 1.00 51.44 73 ASP A O 1
ATOM 540 N N . PHE A 1 74 ? 17.335 14.025 -48.811 1.00 42.25 74 PHE A N 1
ATOM 541 C CA . PHE A 1 74 ? 16.216 13.733 -47.909 1.00 42.25 74 PHE A CA 1
ATOM 542 C C . PHE A 1 74 ? 15.979 14.969 -47.032 1.00 42.25 74 PHE A C 1
ATOM 544 O O . PHE A 1 74 ? 16.107 14.933 -45.806 1.00 42.25 74 PHE A O 1
ATOM 551 N N . GLY A 1 75 ? 15.672 16.087 -47.687 1.00 44.84 75 GLY A N 1
ATOM 552 C CA . GLY A 1 75 ? 15.084 17.254 -47.075 1.00 44.84 75 GLY A CA 1
ATOM 553 C C . GLY A 1 75 ? 13.711 16.840 -46.587 1.00 44.84 75 GLY A C 1
ATOM 554 O O . GLY A 1 75 ? 12.719 16.938 -47.304 1.00 44.84 75 GLY A O 1
ATOM 555 N N . TYR A 1 76 ? 13.654 16.334 -45.355 1.00 51.72 76 TYR A N 1
ATOM 556 C CA . TYR A 1 76 ? 12.467 16.514 -44.543 1.00 51.72 76 TYR A CA 1
ATOM 557 C C . TYR A 1 76 ? 12.227 18.026 -44.522 1.00 51.72 76 TYR A C 1
ATOM 559 O O . TYR A 1 76 ? 12.853 18.745 -43.743 1.00 51.72 76 TYR A O 1
ATOM 567 N N . ASP A 1 77 ? 11.352 18.507 -45.408 1.00 55.50 77 ASP A N 1
ATOM 568 C CA . ASP A 1 77 ? 10.618 19.757 -45.233 1.00 55.50 77 ASP A CA 1
ATOM 569 C C . ASP A 1 77 ? 9.761 19.552 -43.977 1.00 55.50 77 ASP A C 1
ATOM 571 O O . ASP A 1 77 ? 8.566 19.263 -44.020 1.00 55.50 77 ASP A O 1
ATOM 575 N N . ALA A 1 78 ? 10.429 19.581 -42.824 1.00 56.00 78 ALA A N 1
ATOM 576 C CA . ALA A 1 78 ? 9.802 19.683 -41.531 1.00 56.00 78 ALA A CA 1
ATOM 577 C C . ALA A 1 78 ? 9.165 21.066 -41.526 1.00 56.00 78 ALA A C 1
ATOM 579 O O . ALA A 1 78 ? 9.856 22.069 -41.343 1.00 56.00 78 ALA A O 1
ATOM 580 N N . ASP A 1 79 ? 7.869 21.105 -41.828 1.00 56.78 79 ASP A N 1
ATOM 581 C CA . ASP A 1 79 ? 7.051 22.294 -41.673 1.00 56.78 79 ASP A CA 1
ATOM 582 C C . ASP A 1 79 ? 7.302 22.847 -40.258 1.00 56.78 79 ASP A C 1
ATOM 584 O O . ASP A 1 79 ? 6.966 22.179 -39.276 1.00 56.78 79 ASP A O 1
ATOM 588 N N . PRO A 1 80 ? 7.956 24.016 -40.116 1.00 56.84 80 PRO A N 1
ATOM 589 C CA . PRO A 1 80 ? 8.315 24.557 -38.810 1.00 56.84 80 PRO A CA 1
ATOM 590 C C . PRO A 1 80 ? 7.084 24.989 -38.000 1.00 56.84 80 PRO A C 1
ATOM 592 O O . PRO A 1 80 ? 7.231 25.289 -36.815 1.00 56.84 80 PRO A O 1
ATOM 595 N N . ASP A 1 81 ? 5.903 25.015 -38.631 1.00 55.72 81 ASP A N 1
ATOM 596 C CA . ASP A 1 81 ? 4.610 25.327 -38.026 1.00 55.72 81 ASP A CA 1
ATOM 597 C C . ASP A 1 81 ? 3.716 24.080 -37.848 1.00 55.72 81 ASP A C 1
ATOM 599 O O . ASP A 1 81 ? 2.564 24.212 -37.421 1.00 55.72 81 ASP A O 1
ATOM 603 N N . ALA A 1 82 ? 4.212 22.866 -38.130 1.00 60.19 82 ALA A N 1
ATOM 604 C CA . ALA A 1 82 ? 3.536 21.654 -37.678 1.00 60.19 82 ALA A CA 1
ATOM 605 C C . ALA A 1 82 ? 3.596 21.625 -36.145 1.00 60.19 82 ALA A C 1
ATOM 607 O O . ALA A 1 82 ? 4.635 21.319 -35.561 1.00 60.19 82 ALA A O 1
ATOM 608 N N . GLU A 1 83 ? 2.486 21.996 -35.498 1.00 55.81 83 GLU A N 1
ATOM 609 C CA . GLU A 1 83 ? 2.286 21.791 -34.065 1.00 55.81 83 GLU A CA 1
ATOM 610 C C . GLU A 1 83 ? 2.594 20.320 -33.769 1.00 55.81 83 GLU A C 1
ATOM 612 O O . GLU A 1 83 ? 1.861 19.430 -34.205 1.00 55.81 83 GLU A O 1
ATOM 617 N N . ASP A 1 84 ? 3.723 20.079 -33.093 1.00 58.47 84 ASP A N 1
ATOM 618 C CA . ASP A 1 84 ? 4.086 18.772 -32.556 1.00 58.47 84 ASP A CA 1
ATOM 619 C C . ASP A 1 84 ? 2.856 18.289 -31.782 1.00 58.47 84 ASP A C 1
ATOM 621 O O . ASP A 1 84 ? 2.446 18.991 -30.847 1.00 58.47 84 ASP A O 1
ATOM 625 N N . PRO A 1 85 ? 2.174 17.208 -32.211 1.00 57.12 85 PRO A N 1
ATOM 626 C CA . PRO A 1 85 ? 1.012 16.729 -31.491 1.00 57.12 85 PRO A CA 1
ATOM 627 C C . PRO A 1 85 ? 1.527 16.387 -30.104 1.00 57.12 85 PRO A C 1
ATOM 629 O O . PRO A 1 85 ? 2.237 15.394 -29.989 1.00 57.12 85 PRO A O 1
ATOM 632 N N . GLU A 1 86 ? 1.242 17.242 -29.108 1.00 60.22 86 GLU A N 1
ATOM 633 C CA . GLU A 1 86 ? 1.699 17.089 -27.726 1.00 60.22 86 GLU A CA 1
ATOM 634 C C . GLU A 1 86 ? 1.534 15.618 -27.368 1.00 60.22 86 GLU A C 1
ATOM 636 O O . GLU A 1 86 ? 0.413 15.136 -27.179 1.00 60.22 86 GLU A O 1
ATOM 641 N N . LEU A 1 87 ? 2.645 14.874 -27.401 1.00 62.66 87 LEU A N 1
ATOM 642 C CA . LEU A 1 87 ? 2.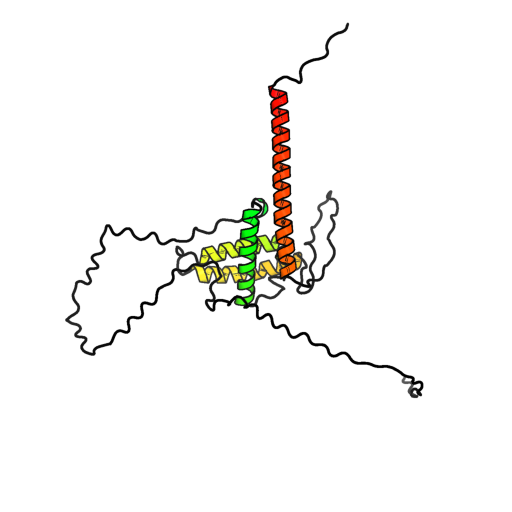633 13.470 -27.050 1.00 62.66 87 LEU A CA 1
ATOM 643 C C . LEU A 1 87 ? 2.102 13.467 -25.626 1.00 62.66 87 LEU A C 1
ATOM 645 O O . LEU A 1 87 ? 2.710 14.104 -24.767 1.00 62.66 87 LEU A O 1
ATOM 649 N N . ASP A 1 88 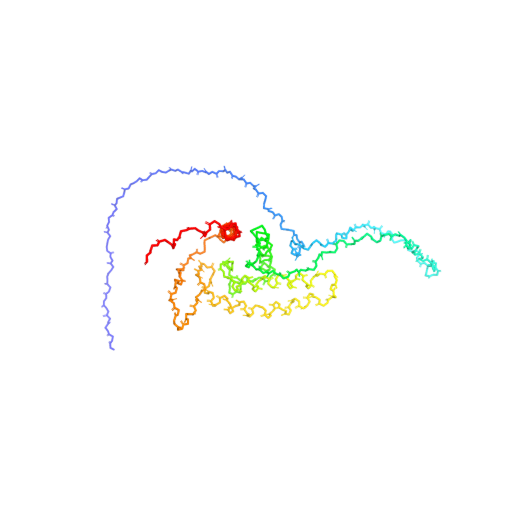? 0.945 12.833 -25.420 1.00 71.25 88 ASP A N 1
ATOM 650 C CA . ASP A 1 88 ? 0.256 12.739 -24.131 1.00 71.25 88 ASP A CA 1
ATOM 651 C C . ASP A 1 88 ? 1.141 11.918 -23.184 1.00 71.25 88 ASP A C 1
ATOM 653 O O . ASP A 1 88 ? 0.985 10.706 -23.008 1.00 71.25 88 ASP A O 1
ATOM 657 N N . THR A 1 89 ? 2.199 12.560 -22.688 1.00 73.69 89 THR A N 1
ATOM 658 C CA . THR A 1 89 ? 3.158 11.965 -21.782 1.00 73.69 89 THR A CA 1
ATOM 659 C C . THR A 1 89 ? 2.470 11.880 -20.429 1.00 73.69 89 THR A C 1
ATOM 661 O O . THR A 1 89 ? 1.930 12.870 -19.934 1.00 73.69 89 THR A O 1
ATOM 664 N N . PRO A 1 90 ? 2.429 10.684 -19.821 1.00 79.06 90 PRO A N 1
ATOM 665 C CA . PRO A 1 90 ? 1.758 10.517 -18.548 1.00 79.06 90 PRO A CA 1
ATOM 666 C C . PRO A 1 90 ? 2.421 11.413 -17.507 1.00 79.06 90 PRO A C 1
ATOM 668 O O . PRO A 1 90 ? 3.645 11.474 -17.440 1.00 79.06 90 PRO A O 1
ATOM 671 N N . ASP A 1 91 ? 1.615 12.058 -16.663 1.00 83.50 91 ASP A N 1
ATOM 672 C CA . ASP A 1 91 ? 2.142 12.869 -15.570 1.00 83.50 91 ASP A CA 1
ATOM 673 C C . ASP A 1 91 ? 3.106 12.055 -14.683 1.00 83.50 91 ASP A C 1
ATOM 675 O O . ASP A 1 91 ? 2.870 10.868 -14.400 1.00 83.50 91 ASP A O 1
ATOM 679 N N . PRO A 1 92 ? 4.175 12.687 -14.166 1.00 82.19 92 PRO A N 1
ATOM 680 C CA . PRO A 1 92 ? 5.098 12.014 -13.274 1.00 82.19 92 PRO A CA 1
ATOM 681 C C . PRO A 1 92 ? 4.372 11.522 -12.008 1.00 82.19 92 PRO A C 1
ATOM 683 O O . PRO A 1 92 ? 3.550 12.241 -11.432 1.00 82.19 92 PRO A O 1
ATOM 686 N N . PRO A 1 93 ? 4.703 10.315 -11.509 1.00 86.69 93 PRO A N 1
ATOM 687 C CA . PRO A 1 93 ? 4.004 9.721 -10.377 1.00 86.69 93 PRO A CA 1
ATOM 688 C C . PRO A 1 93 ? 4.171 10.565 -9.106 1.00 86.69 93 PRO A C 1
ATOM 690 O O . PRO A 1 93 ? 5.290 10.842 -8.663 1.00 86.69 93 PRO A O 1
ATOM 693 N N . THR A 1 94 ? 3.052 10.940 -8.484 1.00 88.19 94 THR A N 1
ATOM 694 C CA . THR A 1 94 ? 3.035 11.733 -7.247 1.00 88.19 94 THR A CA 1
ATOM 695 C C . THR A 1 94 ? 3.102 10.860 -5.999 1.00 88.19 94 THR A C 1
ATOM 697 O O . THR A 1 94 ? 2.563 9.755 -5.966 1.00 88.19 94 THR A O 1
ATOM 700 N N . ALA A 1 95 ? 3.717 11.374 -4.931 1.00 90.44 95 ALA A N 1
ATOM 701 C CA . ALA A 1 95 ? 3.777 10.674 -3.651 1.00 90.44 95 ALA A CA 1
ATOM 702 C C . ALA A 1 95 ? 2.372 10.423 -3.070 1.00 90.44 95 ALA A C 1
ATOM 704 O O . ALA A 1 95 ? 1.578 11.350 -2.913 1.00 90.44 95 ALA A O 1
ATOM 705 N N . ILE A 1 96 ? 2.095 9.171 -2.699 1.00 92.38 96 ILE A N 1
ATOM 706 C CA . ILE A 1 96 ? 0.830 8.764 -2.079 1.00 92.38 96 ILE A CA 1
ATOM 707 C C . ILE A 1 96 ? 0.960 8.865 -0.559 1.00 92.38 96 ILE A C 1
ATOM 709 O O . ILE A 1 96 ? 1.840 8.246 0.038 1.00 92.38 96 ILE A O 1
ATOM 713 N N . HIS A 1 97 ? 0.046 9.600 0.076 1.00 94.19 97 HIS A N 1
ATOM 714 C CA . HIS A 1 97 ? -0.087 9.639 1.530 1.00 94.19 97 HIS A CA 1
ATOM 715 C C . HIS A 1 97 ? -1.439 9.062 1.962 1.00 94.19 97 HIS A C 1
ATOM 717 O O . HIS A 1 97 ? -2.450 9.770 1.973 1.00 94.19 97 HIS A O 1
ATOM 723 N N . TRP A 1 98 ? -1.453 7.779 2.338 1.00 95.44 98 TRP A N 1
ATOM 724 C CA . TRP A 1 98 ? -2.673 7.003 2.594 1.00 95.44 98 TRP A CA 1
ATOM 725 C C . TRP A 1 98 ? -3.640 7.649 3.587 1.00 95.44 98 TRP A C 1
ATOM 727 O O . TRP A 1 98 ? -4.847 7.597 3.364 1.00 95.44 98 TRP A O 1
ATOM 737 N N . ASP A 1 99 ? -3.156 8.306 4.641 1.00 93.94 99 ASP A N 1
ATOM 738 C CA . ASP A 1 99 ? -4.037 8.909 5.656 1.00 93.94 99 ASP A CA 1
ATOM 739 C C . ASP A 1 99 ? -4.752 10.178 5.168 1.00 93.94 99 ASP A C 1
ATOM 741 O O . ASP A 1 99 ? -5.758 10.586 5.744 1.00 93.94 99 ASP A O 1
ATOM 745 N N . LEU A 1 100 ? -4.252 10.805 4.097 1.00 94.19 100 LEU A N 1
ATOM 746 C CA . LEU A 1 100 ? -4.807 12.049 3.549 1.00 94.19 100 LEU A CA 1
ATOM 747 C C . LEU A 1 100 ? -5.708 11.810 2.333 1.00 94.19 100 LEU A C 1
ATOM 749 O O . LEU A 1 100 ? -6.332 12.749 1.837 1.00 94.19 100 LEU A O 1
ATOM 753 N N . LEU A 1 101 ? -5.800 10.567 1.853 1.00 95.50 101 LEU A N 1
ATOM 754 C CA . LEU A 1 101 ? -6.626 10.243 0.699 1.00 95.50 101 LEU A CA 1
ATOM 755 C C . LEU A 1 101 ? -8.114 10.399 1.016 1.00 95.50 101 LEU A C 1
ATOM 757 O O . LEU A 1 101 ? -8.629 9.887 2.019 1.00 95.50 101 LEU A O 1
ATOM 761 N N . THR A 1 102 ? -8.825 11.043 0.090 1.00 96.44 102 THR A N 1
ATOM 762 C CA . THR A 1 102 ? -10.287 11.014 0.062 1.00 96.44 102 THR A CA 1
ATOM 763 C C . THR A 1 102 ? -10.774 9.575 -0.150 1.00 96.44 102 THR A C 1
ATOM 765 O O . THR A 1 102 ? -10.032 8.748 -0.684 1.00 96.44 102 THR A O 1
ATOM 768 N N . PRO A 1 103 ? -12.018 9.238 0.235 1.00 96.75 103 PRO A N 1
ATOM 769 C CA . PRO A 1 103 ? -12.576 7.910 -0.019 1.00 96.75 103 PRO A CA 1
ATOM 770 C C . PRO A 1 103 ? -12.498 7.497 -1.494 1.00 96.75 103 PRO A C 1
ATOM 772 O O . PRO A 1 103 ? -12.282 6.330 -1.804 1.00 96.75 103 PRO A O 1
ATOM 775 N N . GLU A 1 104 ? -12.689 8.456 -2.399 1.00 96.62 104 GLU A N 1
ATOM 776 C CA . GLU A 1 104 ? -12.671 8.234 -3.840 1.00 96.62 104 GLU A CA 1
ATOM 777 C C . GLU A 1 104 ? -11.243 7.980 -4.352 1.00 96.62 104 GLU A C 1
ATOM 779 O O . GLU A 1 104 ? -11.023 7.003 -5.065 1.00 96.62 104 GLU A O 1
ATOM 784 N N . ALA A 1 105 ? -10.264 8.784 -3.919 1.00 96.00 105 ALA A N 1
ATOM 785 C CA . ALA A 1 105 ? -8.856 8.577 -4.263 1.00 96.00 105 ALA A CA 1
ATOM 786 C C . ALA A 1 105 ? -8.318 7.261 -3.680 1.00 96.00 105 ALA A C 1
ATOM 788 O O . ALA A 1 105 ? -7.689 6.483 -4.388 1.00 96.00 105 ALA A O 1
ATOM 789 N N . ALA A 1 106 ? -8.644 6.950 -2.420 1.00 97.06 106 ALA A N 1
ATOM 790 C CA . ALA A 1 106 ? -8.242 5.698 -1.783 1.00 97.06 106 ALA A CA 1
ATOM 791 C C . ALA A 1 106 ? -8.738 4.469 -2.561 1.00 97.06 106 ALA A C 1
ATOM 793 O O . ALA A 1 106 ? -7.999 3.502 -2.705 1.00 97.06 106 ALA A O 1
ATOM 794 N N . ALA A 1 107 ? -9.960 4.502 -3.107 1.00 96.81 107 ALA A N 1
ATOM 795 C CA . ALA A 1 107 ? -10.494 3.402 -3.910 1.00 96.81 107 ALA A CA 1
ATOM 796 C C . ALA A 1 107 ? -9.664 3.136 -5.180 1.00 96.81 107 ALA A C 1
ATOM 798 O O . ALA A 1 107 ? -9.420 1.975 -5.530 1.00 96.81 107 ALA A O 1
ATOM 799 N N . VAL A 1 108 ? -9.228 4.206 -5.852 1.00 96.69 108 VAL A N 1
ATOM 800 C CA . VAL A 1 108 ? -8.372 4.133 -7.043 1.00 96.69 108 VAL A CA 1
ATOM 801 C C . VAL A 1 108 ? -7.006 3.574 -6.666 1.00 96.69 108 VAL A C 1
ATOM 803 O O . VAL A 1 108 ? -6.590 2.568 -7.239 1.00 96.69 108 VAL A O 1
ATOM 806 N N . GLU A 1 109 ? -6.365 4.142 -5.643 1.00 97.19 109 GLU A N 1
ATOM 807 C CA . GLU A 1 109 ? -5.026 3.726 -5.216 1.00 97.19 109 GLU A CA 1
ATOM 808 C C . GLU A 1 109 ? -4.993 2.279 -4.716 1.00 97.19 109 GLU A C 1
ATOM 810 O O . GLU A 1 109 ? -4.105 1.509 -5.085 1.00 97.19 109 GLU A O 1
ATOM 815 N N . TRP A 1 110 ? -5.996 1.853 -3.939 1.00 98.25 110 TRP A N 1
ATOM 816 C CA . TRP A 1 110 ? -6.117 0.455 -3.518 1.00 98.25 110 TRP A CA 1
ATOM 817 C C . TRP A 1 110 ? -6.209 -0.490 -4.715 1.00 98.25 110 TRP A C 1
ATOM 819 O O . TRP A 1 110 ? -5.569 -1.544 -4.728 1.00 98.25 110 TRP A O 1
ATOM 829 N N . THR A 1 111 ? -6.993 -0.122 -5.726 1.00 97.81 111 THR A N 1
ATOM 830 C CA . THR A 1 111 ? -7.192 -0.944 -6.924 1.00 97.81 111 THR A CA 1
ATOM 831 C C . THR A 1 111 ? -5.920 -1.009 -7.765 1.00 97.81 111 THR A C 1
ATOM 833 O O . THR A 1 111 ? -5.485 -2.108 -8.116 1.00 97.81 111 THR A O 1
ATOM 836 N N . ALA A 1 112 ? -5.294 0.139 -8.032 1.00 97.06 112 ALA A N 1
ATOM 837 C CA . ALA A 1 112 ? -4.048 0.232 -8.786 1.00 97.06 112 ALA A CA 1
ATOM 838 C C . ALA A 1 112 ? -2.936 -0.584 -8.114 1.00 97.06 112 ALA A C 1
ATOM 840 O O . ALA A 1 112 ? -2.317 -1.442 -8.750 1.00 97.06 112 ALA A O 1
ATOM 841 N N . LEU A 1 113 ? -2.755 -0.410 -6.800 1.00 98.25 113 LEU A N 1
ATOM 842 C CA . LEU A 1 113 ? -1.759 -1.158 -6.042 1.00 98.25 113 LEU A CA 1
ATOM 843 C C . LEU A 1 113 ? -2.048 -2.663 -6.055 1.00 98.25 113 LEU A C 1
ATOM 845 O O . LEU A 1 113 ? -1.134 -3.462 -6.243 1.00 98.25 113 LEU A O 1
ATOM 849 N N . ASN A 1 114 ? -3.308 -3.079 -5.903 1.00 98.31 114 ASN A N 1
ATOM 850 C CA . ASN A 1 114 ? -3.673 -4.494 -5.931 1.00 98.31 114 ASN A CA 1
ATOM 851 C C . ASN A 1 114 ? -3.331 -5.167 -7.263 1.00 98.31 114 ASN A C 1
ATOM 853 O O . ASN A 1 114 ? -2.762 -6.262 -7.291 1.00 98.31 114 ASN A O 1
ATOM 857 N N . ILE A 1 115 ? -3.665 -4.499 -8.364 1.00 98.31 115 ILE A N 1
ATOM 858 C CA . ILE A 1 115 ? -3.369 -4.975 -9.711 1.00 98.31 115 ILE A CA 1
ATOM 859 C C . ILE A 1 115 ? -1.852 -5.066 -9.916 1.00 98.31 115 ILE A C 1
ATOM 861 O O . ILE A 1 115 ? -1.351 -6.099 -10.372 1.00 98.31 115 ILE A O 1
ATOM 865 N N . TRP A 1 116 ? -1.109 -4.032 -9.517 1.00 98.19 116 TRP A N 1
ATOM 866 C CA . TRP A 1 116 ? 0.345 -4.016 -9.638 1.00 98.19 116 TRP A CA 1
ATOM 867 C C . TRP A 1 116 ? 1.017 -5.102 -8.788 1.00 98.19 116 TRP A C 1
ATOM 869 O O . TRP A 1 116 ? 1.878 -5.825 -9.286 1.00 98.19 116 TRP A O 1
ATOM 879 N N . VAL A 1 117 ? 0.580 -5.315 -7.543 1.00 98.38 117 VAL A N 1
ATOM 880 C CA . VAL A 1 117 ? 1.096 -6.397 -6.684 1.00 98.38 117 VAL A CA 1
ATOM 881 C C . VAL A 1 117 ? 0.814 -7.774 -7.296 1.00 98.38 117 VAL A C 1
ATOM 883 O O . VAL A 1 117 ? 1.665 -8.668 -7.235 1.00 98.38 117 VAL A O 1
ATOM 886 N N . HIS A 1 118 ? -0.350 -7.966 -7.925 1.00 97.31 118 HIS A N 1
ATOM 887 C CA . HIS A 1 118 ? -0.653 -9.198 -8.655 1.00 97.31 118 HIS A CA 1
ATOM 888 C C . HIS A 1 118 ? 0.301 -9.442 -9.822 1.00 97.31 118 HIS A C 1
ATOM 890 O O . HIS A 1 118 ? 0.773 -10.574 -9.981 1.00 97.31 118 HIS A O 1
ATOM 896 N N . TRP A 1 119 ? 0.584 -8.406 -10.614 1.00 97.62 119 TRP A N 1
ATOM 897 C CA . TRP A 1 119 ? 1.585 -8.464 -11.676 1.00 97.62 119 TRP A CA 1
ATOM 898 C C . TRP A 1 119 ? 2.962 -8.791 -11.089 1.00 97.62 119 TRP A C 1
ATOM 900 O O . TRP A 1 119 ? 3.538 -9.817 -11.438 1.00 97.62 119 TRP A O 1
ATOM 910 N N . LEU A 1 120 ? 3.430 -8.021 -10.105 1.00 97.75 120 LEU A N 1
ATOM 911 C CA . LEU A 1 120 ? 4.749 -8.167 -9.490 1.00 97.75 120 LEU A CA 1
ATOM 912 C C . LEU A 1 120 ? 4.978 -9.586 -8.956 1.00 97.75 120 LEU A C 1
ATOM 914 O O . LEU A 1 120 ? 6.019 -10.199 -9.208 1.00 97.75 120 LEU A O 1
ATOM 918 N N . ARG A 1 121 ? 3.979 -10.144 -8.259 1.00 96.50 121 ARG A N 1
ATOM 919 C CA . ARG A 1 121 ? 4.039 -11.510 -7.732 1.00 96.50 121 ARG A CA 1
ATOM 920 C C . ARG A 1 121 ? 4.222 -12.541 -8.841 1.00 96.50 121 ARG A C 1
ATOM 922 O O . ARG A 1 121 ? 5.018 -13.463 -8.670 1.00 96.50 121 ARG A O 1
ATOM 929 N N . LYS A 1 122 ? 3.463 -12.419 -9.932 1.00 96.75 122 LYS A N 1
ATOM 930 C CA . LYS A 1 122 ? 3.517 -13.357 -11.060 1.00 96.75 122 LYS A CA 1
ATOM 931 C C . LYS A 1 122 ? 4.831 -13.210 -11.828 1.00 96.75 122 LYS A C 1
ATOM 933 O O . LYS A 1 122 ? 5.495 -14.214 -12.057 1.00 96.75 122 LYS A O 1
ATOM 938 N N . THR A 1 123 ? 5.232 -11.980 -12.134 1.00 97.06 123 THR A N 1
ATOM 939 C CA . THR A 1 123 ? 6.431 -11.656 -12.920 1.00 97.06 123 THR A CA 1
ATOM 940 C C . THR A 1 123 ? 7.717 -12.108 -12.231 1.00 97.06 123 THR A C 1
ATOM 942 O O . THR A 1 123 ? 8.586 -12.689 -12.871 1.00 97.06 123 THR A O 1
ATOM 945 N N . TYR A 1 124 ? 7.834 -11.907 -10.914 1.00 96.62 124 TYR A N 1
ATOM 946 C CA . TYR A 1 124 ? 9.046 -12.248 -10.154 1.00 96.62 124 TYR A CA 1
ATOM 947 C C . TYR A 1 124 ? 8.925 -13.529 -9.316 1.00 96.62 124 TYR A C 1
ATOM 949 O O . TYR A 1 124 ? 9.776 -13.767 -8.455 1.00 96.62 124 TYR A O 1
ATOM 957 N N . ALA A 1 125 ? 7.876 -14.336 -9.527 1.00 96.38 125 ALA A N 1
ATOM 958 C CA . ALA A 1 125 ? 7.588 -15.551 -8.754 1.00 96.38 125 ALA A CA 1
ATOM 959 C C . ALA A 1 125 ? 7.699 -15.332 -7.227 1.00 96.38 125 ALA A C 1
ATOM 961 O O . ALA A 1 125 ? 8.352 -16.086 -6.499 1.00 96.38 125 ALA A O 1
ATOM 962 N N . VAL A 1 126 ? 7.089 -14.248 -6.739 1.00 96.56 126 VAL A N 1
ATOM 963 C CA . VAL A 1 126 ? 7.258 -13.790 -5.355 1.00 96.56 126 VAL A CA 1
ATOM 964 C C . VAL A 1 126 ? 6.591 -14.761 -4.380 1.00 96.56 126 VAL A C 1
ATOM 966 O O . VAL A 1 126 ? 5.422 -15.126 -4.525 1.00 96.56 126 VAL A O 1
ATOM 969 N N . GLN A 1 127 ? 7.350 -15.169 -3.364 1.00 96.44 127 GLN A N 1
ATOM 970 C CA . GLN A 1 127 ? 6.888 -16.057 -2.299 1.00 96.44 127 GLN A CA 1
ATOM 971 C C . GLN A 1 127 ? 6.089 -15.296 -1.233 1.00 96.44 127 GLN A C 1
ATOM 973 O O . GLN A 1 127 ? 6.321 -14.109 -0.998 1.00 96.44 127 GLN A O 1
ATOM 978 N N . ALA A 1 128 ? 5.233 -16.017 -0.501 1.00 95.94 128 ALA A N 1
ATOM 979 C CA . ALA A 1 128 ? 4.452 -15.461 0.610 1.00 95.94 128 ALA A CA 1
ATOM 980 C C . ALA A 1 128 ? 5.315 -14.895 1.756 1.00 95.94 128 ALA A C 1
ATOM 982 O O . ALA A 1 128 ? 4.849 -14.054 2.511 1.00 95.94 128 ALA A O 1
ATOM 983 N N . SER A 1 129 ? 6.580 -15.317 1.861 1.00 96.75 129 SER A N 1
ATOM 984 C CA . SER A 1 129 ? 7.559 -14.776 2.815 1.00 96.75 129 SER A CA 1
ATOM 985 C C . SER A 1 129 ? 8.078 -13.377 2.456 1.00 96.75 129 SER A C 1
ATOM 987 O O . SER A 1 129 ? 8.808 -12.786 3.246 1.00 96.75 129 SER A O 1
ATOM 989 N N . ILE A 1 130 ? 7.753 -12.868 1.264 1.00 97.75 130 ILE A N 1
ATOM 990 C CA . ILE A 1 130 ? 8.119 -11.525 0.793 1.00 97.75 130 ILE A CA 1
ATOM 991 C C . ILE A 1 130 ? 6.855 -10.684 0.613 1.00 97.75 130 ILE A C 1
ATOM 993 O O . ILE A 1 130 ? 6.800 -9.564 1.099 1.00 97.75 130 ILE A O 1
ATOM 997 N N . ILE A 1 131 ? 5.840 -11.218 -0.076 1.00 97.81 131 ILE A N 1
ATOM 998 C CA . ILE A 1 131 ? 4.529 -10.570 -0.207 1.00 97.81 131 ILE A CA 1
ATOM 999 C C . ILE A 1 131 ? 3.446 -11.592 0.176 1.00 97.81 131 ILE A C 1
ATOM 1001 O O . ILE A 1 131 ? 3.167 -12.506 -0.608 1.00 97.81 131 ILE A O 1
ATOM 1005 N N . PRO A 1 132 ? 2.851 -11.475 1.373 1.00 96.75 132 PRO A N 1
ATOM 1006 C CA . PRO A 1 132 ? 1.859 -12.406 1.897 1.00 96.75 132 PRO A CA 1
ATOM 1007 C C . PRO A 1 132 ? 0.483 -12.152 1.261 1.00 96.75 132 PRO A C 1
ATOM 1009 O O . PRO A 1 132 ? 0.239 -11.061 0.744 1.00 96.75 132 PRO A O 1
ATOM 1012 N N . PRO A 1 133 ? -0.457 -13.116 1.284 1.00 96.88 133 PRO A N 1
ATOM 1013 C CA . PRO A 1 133 ? -1.770 -12.930 0.665 1.00 96.88 133 PRO A CA 1
ATOM 1014 C C . PRO A 1 133 ? -2.556 -11.740 1.233 1.00 96.88 133 PRO A C 1
ATOM 1016 O O . PRO A 1 133 ? -3.202 -11.023 0.466 1.00 96.88 133 PRO A O 1
ATOM 1019 N N . TYR A 1 134 ? -2.491 -11.528 2.552 1.00 97.06 134 TYR A N 1
ATOM 1020 C CA . TYR A 1 134 ? -3.168 -10.436 3.263 1.00 97.06 134 TYR A CA 1
ATOM 1021 C C . TYR A 1 134 ? -2.251 -9.219 3.472 1.00 97.06 134 TYR A C 1
ATOM 1023 O O . TYR A 1 134 ? -2.409 -8.484 4.429 1.00 97.06 134 TYR A O 1
ATOM 1031 N N . TRP A 1 135 ? -1.312 -8.940 2.559 1.00 97.44 135 TRP A N 1
ATOM 1032 C CA . TRP A 1 135 ? -0.428 -7.762 2.654 1.00 97.44 135 TRP A CA 1
ATOM 1033 C C . TRP A 1 135 ? -1.166 -6.436 2.917 1.00 97.44 135 TRP A C 1
ATOM 1035 O O . TRP A 1 135 ? -0.606 -5.539 3.537 1.00 97.44 135 TRP A O 1
ATOM 1045 N N . HIS A 1 136 ? -2.420 -6.318 2.469 1.00 97.31 136 HIS A N 1
ATOM 1046 C CA . HIS A 1 136 ? -3.253 -5.125 2.613 1.00 97.31 136 HIS A CA 1
ATOM 1047 C C . HIS A 1 136 ? -3.761 -4.879 4.040 1.00 97.31 136 HIS A C 1
ATOM 1049 O O . HIS A 1 136 ? -4.251 -3.790 4.311 1.00 97.31 136 HIS A O 1
ATOM 1055 N N . THR A 1 137 ? -3.650 -5.849 4.953 1.00 95.88 137 THR A N 1
ATOM 1056 C CA . THR A 1 137 ? -3.997 -5.662 6.375 1.00 95.88 137 THR A CA 1
ATOM 1057 C C . THR A 1 137 ? -2.869 -5.003 7.169 1.00 95.88 137 THR A C 1
ATOM 1059 O O . THR A 1 137 ? -3.110 -4.495 8.264 1.00 95.88 137 THR A O 1
ATOM 1062 N N . HIS A 1 138 ? -1.657 -4.960 6.608 1.00 96.69 138 HIS A N 1
ATOM 1063 C CA . HIS A 1 138 ? -0.452 -4.467 7.268 1.00 96.69 138 HIS A CA 1
ATOM 1064 C C . HIS A 1 138 ? -0.016 -3.136 6.680 1.00 96.69 138 HIS A C 1
ATOM 1066 O O . HIS A 1 138 ? 0.552 -3.070 5.588 1.00 96.69 138 HIS A O 1
ATOM 1072 N N . THR A 1 139 ? -0.250 -2.064 7.429 1.00 95.44 139 THR A N 1
ATOM 1073 C CA . THR A 1 139 ? 0.043 -0.696 6.999 1.00 95.44 139 THR A CA 1
ATOM 1074 C C . THR A 1 139 ? 1.505 -0.530 6.577 1.00 95.44 139 THR A C 1
ATOM 1076 O O . THR A 1 139 ? 1.774 0.037 5.526 1.00 95.44 139 THR A O 1
ATOM 1079 N N . GLU A 1 140 ? 2.456 -1.085 7.325 1.00 95.62 140 GLU A N 1
ATOM 1080 C CA . GLU A 1 140 ? 3.887 -1.041 7.009 1.00 95.62 140 GLU A CA 1
ATOM 1081 C C . GLU A 1 140 ? 4.238 -1.701 5.665 1.00 95.62 140 GLU A C 1
ATOM 1083 O O . GLU A 1 140 ? 5.089 -1.194 4.934 1.00 95.62 140 GLU A O 1
ATOM 1088 N N . ILE A 1 141 ? 3.547 -2.785 5.294 1.00 97.56 141 ILE A N 1
ATOM 1089 C CA . ILE A 1 141 ? 3.732 -3.442 3.995 1.00 97.56 141 ILE A CA 1
ATOM 1090 C C . ILE A 1 141 ? 3.071 -2.607 2.894 1.00 97.56 141 ILE A C 1
ATOM 1092 O O . ILE A 1 141 ? 3.651 -2.439 1.823 1.00 97.56 141 ILE A O 1
ATOM 1096 N N . VAL A 1 142 ? 1.887 -2.047 3.156 1.00 97.88 142 VAL A N 1
ATOM 1097 C CA . VAL A 1 142 ? 1.174 -1.164 2.220 1.00 97.88 142 VAL A CA 1
ATOM 1098 C C . VAL A 1 142 ? 2.027 0.052 1.860 1.00 97.88 142 VAL A C 1
ATOM 1100 O O . VAL A 1 142 ? 2.174 0.349 0.674 1.00 97.88 142 VAL A O 1
ATOM 1103 N N . TRP A 1 143 ? 2.640 0.721 2.840 1.00 97.44 143 TRP A N 1
ATOM 1104 C CA . TRP A 1 143 ? 3.518 1.870 2.594 1.00 97.44 143 TRP A CA 1
ATOM 1105 C C . TRP A 1 143 ? 4.738 1.501 1.742 1.00 97.44 143 TRP A C 1
ATOM 1107 O O . TRP A 1 143 ? 4.999 2.174 0.744 1.00 97.44 143 TRP A O 1
ATOM 1117 N N . GLU A 1 144 ? 5.444 0.412 2.072 1.00 97.75 144 GLU A N 1
ATOM 1118 C CA . GLU A 1 144 ? 6.609 -0.045 1.297 1.00 97.75 144 GLU A CA 1
ATOM 1119 C C . GLU A 1 144 ? 6.211 -0.414 -0.144 1.00 97.75 144 GLU A C 1
ATOM 1121 O O . GLU A 1 144 ? 6.857 0.018 -1.099 1.00 97.75 144 GLU A O 1
ATOM 1126 N N . LEU A 1 145 ? 5.118 -1.165 -0.330 1.00 98.25 145 LEU A N 1
ATOM 1127 C CA . LEU A 1 145 ? 4.637 -1.551 -1.662 1.00 98.25 145 LEU A CA 1
ATOM 1128 C C . LEU A 1 145 ? 4.173 -0.346 -2.486 1.00 98.25 145 LEU A C 1
ATOM 1130 O O . LEU A 1 145 ? 4.422 -0.310 -3.688 1.00 98.25 145 LEU A O 1
ATOM 1134 N N . SER A 1 146 ? 3.554 0.651 -1.854 1.00 97.75 146 SER A N 1
ATOM 1135 C CA . SER A 1 146 ? 3.137 1.886 -2.530 1.00 97.75 146 SER A CA 1
ATOM 1136 C C . SER A 1 146 ? 4.340 2.683 -3.025 1.00 97.75 146 SER A C 1
ATOM 1138 O O . SER A 1 146 ? 4.368 3.114 -4.174 1.00 97.75 146 SER A O 1
ATOM 1140 N N . ALA A 1 147 ? 5.373 2.827 -2.189 1.00 97.50 147 ALA A N 1
ATOM 1141 C CA . ALA A 1 147 ? 6.607 3.502 -2.578 1.00 97.50 147 ALA A CA 1
ATOM 1142 C C . ALA A 1 147 ? 7.313 2.772 -3.731 1.00 97.50 147 ALA A C 1
ATOM 1144 O O . ALA A 1 147 ? 7.780 3.408 -4.676 1.00 97.50 147 ALA A O 1
ATOM 1145 N N . LEU A 1 148 ? 7.349 1.436 -3.692 1.00 97.81 148 LEU A N 1
ATOM 1146 C CA . LEU A 1 148 ? 7.916 0.627 -4.772 1.00 97.81 148 LEU A CA 1
ATOM 1147 C C . LEU A 1 148 ? 7.112 0.734 -6.067 1.00 97.81 148 LEU A C 1
ATOM 1149 O O . LEU A 1 148 ? 7.716 0.764 -7.135 1.00 97.81 148 LEU A O 1
ATOM 1153 N N . HIS A 1 149 ? 5.784 0.815 -5.985 1.00 97.88 149 HIS A N 1
ATOM 1154 C CA . HIS A 1 149 ? 4.933 1.017 -7.152 1.00 97.88 149 HIS A CA 1
ATOM 1155 C C . HIS A 1 149 ? 5.231 2.362 -7.826 1.00 97.88 149 HIS A C 1
ATOM 1157 O O . HIS A 1 149 ? 5.488 2.403 -9.027 1.00 97.88 149 HIS A O 1
ATOM 1163 N N . LEU A 1 150 ? 5.300 3.447 -7.052 1.00 96.56 150 LEU A N 1
ATOM 1164 C CA . LEU A 1 150 ? 5.654 4.767 -7.579 1.00 96.56 150 LEU A CA 1
ATOM 1165 C C . LEU A 1 150 ? 7.074 4.794 -8.152 1.00 96.56 150 LEU A C 1
ATOM 1167 O O . LEU A 1 150 ? 7.304 5.386 -9.203 1.00 96.56 150 LEU A O 1
ATOM 1171 N N . PHE A 1 151 ? 8.024 4.123 -7.497 1.00 97.06 151 PHE A N 1
ATOM 1172 C CA . PHE A 1 151 ? 9.390 4.023 -8.002 1.00 97.06 151 PHE A CA 1
ATOM 1173 C C . PHE A 1 151 ? 9.469 3.221 -9.304 1.00 97.06 151 PHE A C 1
ATOM 1175 O O . PHE A 1 151 ? 10.208 3.590 -10.212 1.00 97.06 151 PHE A O 1
ATOM 1182 N N . PHE A 1 152 ? 8.674 2.156 -9.424 1.00 97.25 152 PHE A N 1
ATOM 1183 C CA . PHE A 1 152 ? 8.534 1.420 -10.670 1.00 97.25 152 PHE A CA 1
ATOM 1184 C C . PHE A 1 152 ? 8.022 2.341 -11.786 1.00 97.25 152 PHE A C 1
ATOM 1186 O O . PHE A 1 152 ? 8.676 2.446 -12.817 1.00 97.25 152 PHE A O 1
ATOM 1193 N N . LEU A 1 153 ? 6.918 3.064 -11.570 1.00 95.75 153 LEU A N 1
ATOM 1194 C CA . LEU A 1 153 ? 6.383 4.002 -12.567 1.00 95.75 153 LEU A CA 1
ATOM 1195 C C . LEU A 1 153 ? 7.411 5.075 -12.939 1.00 95.75 153 LEU A C 1
ATOM 1197 O O . LEU A 1 153 ? 7.602 5.371 -14.113 1.00 95.75 153 LEU A O 1
ATOM 1201 N N . HIS A 1 154 ? 8.142 5.592 -11.949 1.00 94.44 154 HIS A N 1
ATOM 1202 C CA . HIS A 1 154 ? 9.211 6.554 -12.177 1.00 94.44 154 HIS A CA 1
ATOM 1203 C C . HIS A 1 154 ? 10.311 5.995 -13.078 1.00 94.44 154 HIS A C 1
ATOM 1205 O O . HIS A 1 154 ? 10.764 6.711 -13.957 1.00 94.44 154 HIS A O 1
ATOM 1211 N N . CYS A 1 155 ? 10.750 4.751 -12.869 1.00 95.62 155 CYS A N 1
ATOM 1212 C CA . CYS A 1 155 ? 11.818 4.117 -13.645 1.00 95.62 155 CYS A CA 1
ATOM 1213 C C . CYS A 1 155 ? 11.451 3.823 -15.107 1.00 95.62 155 CYS A C 1
ATOM 1215 O O . CYS A 1 155 ? 12.358 3.609 -15.905 1.00 95.62 155 CYS A O 1
ATOM 1217 N N . TYR A 1 156 ? 10.163 3.776 -15.444 1.00 93.94 156 TYR A N 1
ATOM 1218 C CA . TYR A 1 156 ? 9.669 3.481 -16.795 1.00 93.94 156 TYR A CA 1
ATOM 1219 C C . TYR A 1 156 ? 8.934 4.670 -17.432 1.00 93.94 156 TYR A C 1
ATOM 1221 O O . TYR A 1 156 ? 8.263 4.505 -18.447 1.00 93.94 156 TYR A O 1
ATOM 1229 N N . HIS A 1 157 ? 9.044 5.859 -16.839 1.00 93.12 157 HIS A N 1
ATOM 1230 C CA . HIS A 1 157 ? 8.463 7.075 -17.394 1.00 93.12 157 HIS A CA 1
ATOM 1231 C C . HIS A 1 157 ? 9.173 7.465 -18.708 1.00 93.12 157 HIS A C 1
ATOM 1233 O O . HIS A 1 157 ? 10.401 7.350 -18.755 1.00 93.12 157 HIS A O 1
ATOM 1239 N N . PRO A 1 158 ? 8.458 7.955 -19.744 1.00 89.75 158 PRO A N 1
ATOM 1240 C CA . PRO A 1 158 ? 9.047 8.276 -21.052 1.00 89.75 158 PRO A CA 1
ATOM 1241 C C . PRO A 1 158 ? 10.248 9.228 -20.994 1.00 89.75 158 PRO A C 1
ATOM 1243 O O . PRO A 1 158 ? 11.245 9.003 -21.669 1.00 89.75 158 PRO A O 1
ATOM 1246 N N . ASP A 1 159 ? 10.200 10.228 -20.112 1.00 88.81 159 ASP A N 1
ATOM 1247 C CA . ASP A 1 159 ? 11.298 11.189 -19.912 1.00 88.81 159 ASP A CA 1
ATOM 1248 C C . ASP A 1 159 ? 12.554 10.622 -19.220 1.00 88.81 159 ASP A C 1
ATOM 1250 O O . ASP A 1 159 ? 13.487 11.371 -18.908 1.00 88.81 159 ASP A O 1
ATOM 1254 N N . LYS A 1 160 ? 12.591 9.328 -18.878 1.00 87.00 160 LYS A N 1
ATOM 1255 C CA . LYS A 1 160 ? 13.772 8.717 -18.254 1.00 87.00 160 LYS A CA 1
ATOM 1256 C C . LYS A 1 160 ? 14.753 8.198 -19.277 1.00 87.00 160 LYS A C 1
ATOM 1258 O O . LYS A 1 160 ? 14.400 7.700 -20.339 1.00 87.00 160 LYS A O 1
ATOM 1263 N N . ASP A 1 161 ? 16.021 8.257 -18.887 1.00 90.38 161 ASP A N 1
ATOM 1264 C CA . ASP A 1 161 ? 17.076 7.598 -19.630 1.00 90.38 161 ASP A CA 1
ATOM 1265 C C . ASP A 1 161 ? 16.921 6.065 -19.595 1.00 90.38 161 ASP A C 1
ATOM 1267 O O . ASP A 1 161 ? 16.212 5.474 -18.771 1.00 90.38 161 ASP A O 1
ATOM 1271 N N . GLY A 1 162 ? 17.651 5.390 -20.484 1.00 93.06 162 GLY A N 1
ATOM 1272 C CA . GLY A 1 162 ? 17.648 3.929 -20.566 1.00 93.06 162 GLY A CA 1
ATOM 1273 C C . GLY A 1 162 ? 18.179 3.213 -19.313 1.00 93.06 162 GLY A C 1
ATOM 1274 O O . GLY A 1 162 ? 18.149 1.983 -19.268 1.00 93.06 162 GLY A O 1
ATOM 1275 N N . ALA A 1 163 ? 18.663 3.930 -18.289 1.00 95.81 163 ALA A N 1
ATOM 1276 C CA . ALA A 1 163 ? 19.119 3.335 -17.035 1.00 95.81 163 ALA A CA 1
ATOM 1277 C C . ALA A 1 163 ? 17.974 3.112 -16.026 1.00 95.81 163 ALA A C 1
ATOM 1279 O O . ALA A 1 163 ? 18.158 2.406 -15.026 1.00 95.81 163 ALA A O 1
ATOM 1280 N N . GLY A 1 164 ? 16.777 3.650 -16.276 1.00 95.81 164 GLY A N 1
ATOM 1281 C CA . GLY A 1 164 ? 15.593 3.442 -15.437 1.00 95.81 164 GLY A CA 1
ATOM 1282 C C . GLY A 1 164 ? 15.303 1.964 -15.108 1.00 95.81 164 GLY A C 1
ATOM 1283 O O . GLY A 1 164 ? 15.268 1.605 -13.923 1.00 95.81 164 GLY A O 1
ATOM 1284 N N . PRO A 1 165 ? 15.200 1.060 -16.102 1.00 95.88 165 PRO A N 1
ATOM 1285 C CA . PRO A 1 165 ? 14.908 -0.357 -15.868 1.00 95.88 165 PRO A CA 1
ATOM 1286 C C . PRO A 1 165 ? 15.936 -1.091 -14.991 1.00 95.88 165 PRO A C 1
ATOM 1288 O O . PRO A 1 165 ? 15.562 -1.879 -14.117 1.00 95.88 165 PRO A O 1
ATOM 1291 N N . ILE A 1 166 ? 17.240 -0.836 -15.173 1.00 97.38 166 ILE A N 1
ATOM 1292 C CA . ILE A 1 166 ? 18.270 -1.461 -14.326 1.00 97.38 166 ILE A CA 1
ATOM 1293 C C . ILE A 1 166 ? 18.226 -0.902 -12.900 1.00 97.38 166 ILE A C 1
ATOM 1295 O O . ILE A 1 166 ? 18.401 -1.651 -11.935 1.00 97.38 166 ILE A O 1
ATOM 1299 N N . THR A 1 167 ? 17.904 0.384 -12.753 1.00 97.62 167 THR A N 1
ATOM 1300 C CA . THR A 1 167 ? 17.732 1.031 -11.448 1.00 97.62 167 THR A CA 1
ATOM 1301 C C . THR A 1 167 ? 16.577 0.392 -10.669 1.00 97.62 167 THR A C 1
ATOM 1303 O O . THR A 1 167 ? 16.738 0.067 -9.488 1.00 97.62 167 THR A O 1
ATOM 1306 N N . TRP A 1 168 ? 15.452 0.102 -11.335 1.00 97.62 168 TRP A N 1
ATOM 1307 C CA . TRP A 1 168 ? 14.357 -0.679 -10.752 1.00 97.62 168 TRP A CA 1
ATOM 1308 C C . TRP A 1 168 ? 14.829 -2.056 -10.265 1.00 97.62 168 TRP A C 1
ATOM 1310 O O . TRP A 1 168 ? 14.565 -2.427 -9.121 1.00 97.62 168 TRP A O 1
ATOM 1320 N N . CYS A 1 169 ? 15.566 -2.808 -11.088 1.00 97.50 169 CYS A N 1
ATOM 1321 C CA . CYS A 1 169 ? 16.048 -4.144 -10.722 1.00 97.50 169 CYS A CA 1
ATOM 1322 C C . CYS A 1 169 ? 16.928 -4.134 -9.459 1.00 97.50 169 CYS A C 1
ATOM 1324 O O . CYS A 1 169 ? 16.792 -5.013 -8.601 1.00 97.50 169 CYS A O 1
ATOM 1326 N N . VAL A 1 170 ? 17.798 -3.129 -9.312 1.00 98.06 170 VAL A N 1
ATOM 1327 C CA . VAL A 1 170 ? 18.636 -2.946 -8.114 1.00 98.06 170 VAL A CA 1
ATOM 1328 C C . VAL A 1 170 ? 17.778 -2.618 -6.890 1.00 98.06 170 VAL A C 1
ATOM 1330 O O . VAL A 1 170 ? 17.929 -3.252 -5.840 1.00 98.06 170 VAL A O 1
ATOM 1333 N N . ALA A 1 171 ? 16.841 -1.676 -7.019 1.00 97.81 171 ALA A N 1
ATOM 1334 C CA . ALA A 1 171 ? 15.953 -1.295 -5.924 1.00 97.81 171 ALA A CA 1
ATOM 1335 C C . ALA A 1 171 ? 15.059 -2.459 -5.477 1.00 97.81 171 ALA A C 1
ATOM 1337 O O . ALA A 1 171 ? 14.926 -2.712 -4.277 1.00 97.81 171 ALA A O 1
ATOM 1338 N N . TRP A 1 172 ? 14.513 -3.224 -6.425 1.00 98.06 172 TRP A N 1
ATOM 1339 C CA . TRP A 1 172 ? 13.702 -4.405 -6.148 1.00 98.06 172 TRP A CA 1
ATOM 1340 C C . TRP A 1 172 ? 14.496 -5.485 -5.406 1.00 98.06 172 TRP A C 1
ATOM 1342 O O . TRP A 1 172 ? 14.000 -6.090 -4.451 1.00 98.06 172 TRP A O 1
ATOM 1352 N N . ALA A 1 173 ? 15.762 -5.708 -5.775 1.00 97.50 173 ALA A N 1
ATOM 1353 C CA . ALA A 1 173 ? 16.620 -6.647 -5.061 1.00 97.50 173 ALA A CA 1
ATOM 1354 C C . ALA A 1 173 ? 16.793 -6.263 -3.581 1.00 97.50 173 ALA A C 1
ATOM 1356 O O . ALA A 1 173 ? 16.646 -7.132 -2.718 1.00 97.50 173 ALA A O 1
ATOM 1357 N N . ALA A 1 174 ? 17.030 -4.980 -3.291 1.00 97.38 174 ALA A N 1
ATOM 1358 C CA . ALA A 1 174 ? 17.136 -4.467 -1.926 1.00 97.38 174 ALA A CA 1
ATOM 1359 C C . ALA A 1 174 ? 15.796 -4.531 -1.169 1.00 97.38 174 ALA A C 1
ATOM 1361 O O . ALA A 1 174 ? 15.749 -4.931 -0.004 1.00 97.38 174 ALA A O 1
ATOM 1362 N N . ALA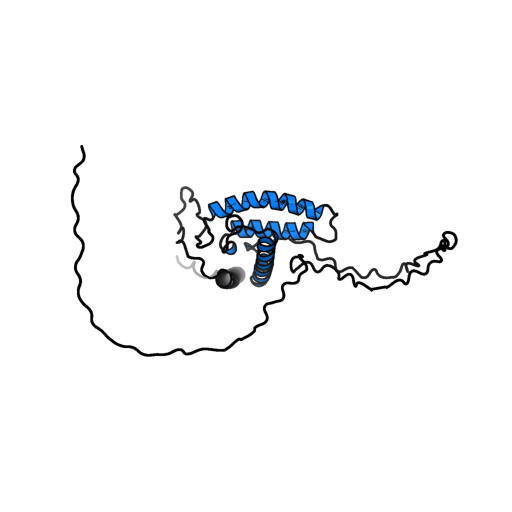 A 1 175 ? 14.692 -4.198 -1.839 1.00 98.00 175 ALA A N 1
ATOM 1363 C CA . ALA A 1 175 ? 13.354 -4.197 -1.259 1.00 98.00 175 ALA A CA 1
ATOM 1364 C C . ALA A 1 175 ? 12.915 -5.578 -0.760 1.00 98.00 175 ALA A C 1
ATOM 1366 O O . ALA A 1 175 ? 12.326 -5.690 0.311 1.00 98.00 175 ALA A O 1
ATOM 1367 N N . ARG A 1 176 ? 13.270 -6.657 -1.471 1.00 97.75 176 ARG A N 1
ATOM 1368 C CA . ARG A 1 176 ? 12.953 -8.034 -1.043 1.00 97.75 176 ARG A CA 1
ATOM 1369 C C . ARG A 1 176 ? 13.540 -8.401 0.323 1.00 97.75 176 ARG A C 1
ATOM 1371 O O . ARG A 1 176 ? 12.992 -9.274 0.994 1.00 97.75 176 ARG A O 1
ATOM 1378 N N . VAL A 1 177 ? 14.658 -7.790 0.722 1.00 97.06 177 VAL A N 1
ATOM 1379 C CA . VAL A 1 177 ? 15.247 -8.005 2.053 1.00 97.06 177 VAL A CA 1
ATOM 1380 C C . VAL A 1 177 ? 14.380 -7.332 3.115 1.00 97.06 177 VAL A C 1
ATOM 1382 O O . VAL A 1 177 ? 13.952 -8.009 4.046 1.00 97.06 177 VAL A O 1
ATOM 1385 N N . ARG A 1 178 ? 14.039 -6.051 2.917 1.00 97.38 178 ARG A N 1
ATOM 1386 C CA . ARG A 1 178 ? 13.176 -5.283 3.830 1.00 97.38 178 ARG A CA 1
ATOM 1387 C C . ARG A 1 178 ? 11.780 -5.887 3.951 1.00 97.38 178 ARG A C 1
ATOM 1389 O O . ARG A 1 178 ? 11.295 -6.096 5.054 1.00 97.38 178 ARG A O 1
ATOM 1396 N N . LEU A 1 179 ? 11.158 -6.255 2.832 1.00 98.06 179 LEU A N 1
ATOM 1397 C CA . LEU A 1 179 ? 9.833 -6.877 2.821 1.00 98.06 179 LEU A CA 1
ATOM 1398 C C . LEU A 1 179 ? 9.795 -8.176 3.633 1.00 98.06 179 LEU A C 1
ATOM 1400 O O . LEU A 1 179 ? 8.846 -8.403 4.373 1.00 98.06 179 LEU A O 1
ATOM 1404 N N . ARG A 1 180 ? 10.839 -9.010 3.564 1.00 97.44 180 ARG A N 1
ATOM 1405 C CA . ARG A 1 180 ? 10.906 -10.237 4.374 1.00 97.44 180 ARG A CA 1
ATOM 1406 C C . ARG A 1 180 ? 10.944 -9.936 5.875 1.00 97.44 180 ARG A C 1
ATOM 1408 O O . ARG A 1 180 ? 10.331 -10.660 6.660 1.00 97.44 180 ARG A O 1
ATOM 1415 N N . GLU A 1 181 ? 11.653 -8.885 6.272 1.00 96.62 181 GLU A N 1
ATOM 1416 C CA . GLU A 1 181 ? 11.674 -8.414 7.657 1.00 96.62 181 GLU A CA 1
ATOM 1417 C C . GLU A 1 181 ? 10.292 -7.900 8.084 1.00 96.62 181 GLU A C 1
ATOM 1419 O O . GLU A 1 181 ? 9.761 -8.364 9.093 1.00 96.62 181 GLU A O 1
ATOM 1424 N N . LEU A 1 182 ? 9.656 -7.053 7.270 1.00 96.88 182 LEU A N 1
ATOM 1425 C CA . LEU A 1 182 ? 8.310 -6.535 7.537 1.00 96.88 182 LEU A CA 1
ATOM 1426 C C . LEU A 1 182 ? 7.272 -7.656 7.666 1.00 96.88 182 LEU A C 1
ATOM 1428 O O . LEU A 1 182 ? 6.511 -7.672 8.626 1.00 96.88 182 LEU A O 1
ATOM 1432 N N . VAL A 1 183 ? 7.287 -8.648 6.771 1.00 96.75 183 VAL A N 1
ATOM 1433 C CA . VAL A 1 183 ? 6.405 -9.828 6.848 1.00 96.75 183 VAL A CA 1
ATOM 1434 C C . VAL A 1 183 ? 6.637 -10.626 8.131 1.00 96.75 183 VAL A C 1
ATOM 1436 O O . VAL A 1 183 ? 5.689 -11.117 8.745 1.00 96.75 183 VAL A O 1
ATOM 1439 N N . THR A 1 184 ? 7.892 -10.737 8.569 1.00 95.19 184 THR A N 1
ATOM 1440 C CA . THR A 1 184 ? 8.234 -11.423 9.820 1.00 95.19 184 THR A CA 1
ATOM 1441 C C . THR A 1 184 ? 7.671 -10.678 11.034 1.00 95.19 184 THR A C 1
ATOM 1443 O O . THR A 1 184 ? 7.112 -11.313 11.928 1.00 95.19 184 THR A O 1
ATOM 1446 N N . ILE A 1 185 ? 7.774 -9.346 11.048 1.00 93.69 185 ILE A N 1
ATOM 1447 C CA . ILE A 1 185 ? 7.235 -8.478 12.109 1.00 93.69 185 ILE A CA 1
ATOM 1448 C C . ILE A 1 185 ? 5.699 -8.541 12.132 1.00 93.69 185 ILE A C 1
ATOM 1450 O O . ILE A 1 185 ? 5.098 -8.806 13.181 1.00 93.69 185 ILE A O 1
ATOM 1454 N N . ALA A 1 186 ? 5.075 -8.392 10.962 1.00 92.75 186 ALA A N 1
ATOM 1455 C CA . ALA A 1 186 ? 3.639 -8.538 10.748 1.00 92.75 186 ALA A CA 1
ATOM 1456 C C . ALA A 1 186 ? 3.124 -9.892 11.264 1.00 92.75 186 ALA A C 1
ATOM 1458 O O . ALA A 1 186 ? 2.097 -9.964 11.934 1.00 92.75 186 ALA A O 1
ATOM 1459 N N . GLY A 1 187 ? 3.896 -10.965 11.055 1.00 90.81 187 GLY A N 1
ATOM 1460 C CA . GLY A 1 187 ? 3.564 -12.319 11.504 1.00 90.81 187 GLY A CA 1
ATOM 1461 C C . GLY A 1 187 ? 2.551 -13.039 10.622 1.00 90.81 187 GLY A C 1
ATOM 1462 O O . GLY A 1 187 ? 2.017 -14.069 11.024 1.00 90.81 187 GLY A O 1
ATOM 1463 N N . THR A 1 188 ? 2.316 -12.506 9.431 1.00 92.50 188 THR A N 1
ATOM 1464 C CA . THR A 1 188 ? 1.409 -13.040 8.420 1.00 92.50 188 THR A CA 1
ATOM 1465 C C . THR A 1 188 ? 2.040 -14.185 7.630 1.00 92.50 188 THR A C 1
ATOM 1467 O O . THR A 1 188 ? 3.263 -14.265 7.460 1.00 92.50 188 THR A O 1
ATOM 1470 N N . ARG A 1 189 ? 1.214 -15.135 7.188 1.00 93.50 189 ARG A N 1
ATOM 1471 C CA . ARG A 1 189 ? 1.631 -16.383 6.530 1.00 93.50 189 ARG A CA 1
ATOM 1472 C C . ARG A 1 189 ? 0.770 -16.651 5.299 1.00 93.50 189 ARG A C 1
ATOM 1474 O O . ARG A 1 189 ? -0.068 -15.851 4.903 1.00 93.50 189 ARG A O 1
ATOM 1481 N N . LEU A 1 190 ? 1.015 -17.784 4.642 1.00 95.19 190 LEU A N 1
ATOM 1482 C CA . LEU A 1 190 ? 0.252 -18.178 3.457 1.00 95.19 190 LEU A CA 1
ATOM 1483 C C . LEU A 1 190 ? -1.211 -18.524 3.787 1.00 95.19 190 LEU A C 1
ATOM 1485 O O . LEU A 1 190 ? -2.095 -18.249 2.984 1.00 95.19 190 LEU A O 1
ATOM 1489 N N . ASP A 1 191 ? -1.449 -19.154 4.935 1.00 95.94 191 ASP A N 1
ATOM 1490 C CA . ASP A 1 191 ? -2.724 -19.767 5.323 1.00 95.94 191 ASP A CA 1
ATOM 1491 C C . ASP A 1 191 ? -3.447 -19.029 6.455 1.00 95.94 191 ASP A C 1
ATOM 1493 O O . ASP A 1 191 ? -4.590 -19.357 6.767 1.00 95.94 191 ASP A O 1
ATOM 1497 N N . ARG A 1 192 ? -2.798 -18.046 7.078 1.00 95.50 192 ARG A N 1
ATOM 1498 C CA . ARG A 1 192 ? -3.332 -17.298 8.214 1.00 95.50 192 ARG A CA 1
ATOM 1499 C C . ARG A 1 192 ? -2.649 -15.955 8.388 1.00 95.50 192 ARG A C 1
ATOM 1501 O O . ARG A 1 192 ? -1.521 -15.757 7.933 1.00 95.50 192 ARG A O 1
ATOM 1508 N N . ASP A 1 193 ? -3.348 -15.071 9.073 1.00 96.00 193 ASP A N 1
ATOM 1509 C CA . ASP A 1 193 ? -2.951 -13.696 9.310 1.00 96.00 193 ASP A CA 1
ATOM 1510 C C . ASP A 1 193 ? -3.222 -13.283 10.757 1.00 96.00 193 ASP A C 1
ATOM 1512 O O . ASP A 1 193 ? -4.094 -13.854 11.407 1.00 96.00 193 ASP A O 1
ATOM 1516 N N . ARG A 1 194 ? -2.505 -12.279 11.258 1.00 93.50 194 ARG A N 1
ATOM 1517 C CA . ARG A 1 194 ? -2.806 -11.618 12.535 1.00 93.50 194 ARG A CA 1
ATOM 1518 C C . ARG A 1 194 ? -2.430 -10.141 12.445 1.00 93.50 194 ARG A C 1
ATOM 1520 O O . ARG A 1 194 ? -1.510 -9.826 11.696 1.00 93.50 194 ARG A O 1
ATOM 1527 N N . PRO A 1 195 ? -3.034 -9.239 13.233 1.00 91.62 195 PRO A N 1
ATOM 1528 C CA . PRO A 1 195 ? -2.577 -7.854 13.287 1.00 91.62 195 PRO A CA 1
ATOM 1529 C C . PRO A 1 195 ? -1.095 -7.733 13.675 1.00 91.62 195 PRO A C 1
ATOM 1531 O O . PRO A 1 195 ? -0.550 -8.541 14.442 1.00 91.62 195 PRO A O 1
ATOM 1534 N N . THR A 1 196 ? -0.426 -6.707 13.146 1.00 91.31 196 THR A N 1
ATOM 1535 C CA . THR A 1 196 ? 0.965 -6.407 13.495 1.00 91.31 196 THR A CA 1
ATOM 1536 C C . THR A 1 196 ? 1.051 -6.025 14.969 1.00 91.31 196 THR A C 1
ATOM 1538 O O . THR A 1 196 ? 0.412 -5.071 15.417 1.00 91.31 196 THR A O 1
ATOM 1541 N N . ARG A 1 197 ? 1.866 -6.763 15.731 1.00 89.50 197 ARG A N 1
ATOM 1542 C CA . ARG A 1 197 ? 2.059 -6.516 17.162 1.00 89.50 197 ARG A CA 1
ATOM 1543 C C . ARG A 1 197 ? 2.748 -5.180 17.377 1.00 89.50 197 ARG A C 1
ATOM 1545 O O . ARG A 1 197 ? 3.781 -4.904 16.769 1.00 89.50 197 ARG A O 1
ATOM 1552 N N . ARG A 1 198 ? 2.194 -4.384 18.286 1.00 87.56 198 ARG A N 1
ATOM 1553 C CA . ARG A 1 198 ? 2.783 -3.122 18.725 1.00 87.56 198 ARG A CA 1
ATOM 1554 C C . ARG A 1 198 ? 3.439 -3.321 20.079 1.00 87.56 198 ARG A C 1
ATOM 1556 O O . ARG A 1 198 ? 2.835 -3.872 20.992 1.00 87.56 198 ARG A O 1
ATOM 1563 N N . THR A 1 199 ? 4.679 -2.869 20.197 1.00 88.88 199 THR A N 1
ATOM 1564 C CA . THR A 1 199 ? 5.341 -2.774 21.496 1.00 88.88 199 THR A CA 1
ATOM 1565 C C . THR A 1 199 ? 4.768 -1.577 22.240 1.00 88.88 199 THR A C 1
ATOM 1567 O O . THR A 1 199 ? 4.815 -0.465 21.719 1.00 88.88 199 THR A O 1
ATOM 1570 N N . TYR A 1 200 ? 4.261 -1.809 23.447 1.00 88.88 200 TYR A N 1
ATOM 1571 C CA . TYR A 1 200 ? 3.764 -0.751 24.322 1.00 88.88 200 TYR A CA 1
ATOM 1572 C C . TYR A 1 200 ? 4.915 -0.101 25.085 1.00 88.88 200 TYR A C 1
ATOM 1574 O O . TYR A 1 200 ? 5.789 -0.788 25.626 1.00 88.88 200 TYR A O 1
ATOM 1582 N N . TRP A 1 201 ? 4.909 1.225 25.140 1.00 93.06 201 TRP A N 1
ATOM 1583 C CA . TRP A 1 201 ? 5.867 1.995 25.924 1.00 93.06 201 TRP A CA 1
ATOM 1584 C C . TRP A 1 201 ? 5.415 2.128 27.386 1.00 93.06 201 TRP A C 1
ATOM 1586 O O . TRP A 1 201 ? 4.229 1.988 27.693 1.00 93.06 201 TRP A O 1
ATOM 1596 N N . PRO A 1 202 ? 6.334 2.405 28.332 1.00 93.69 202 PRO A N 1
ATOM 1597 C CA . PRO A 1 202 ? 5.958 2.636 29.723 1.00 93.69 202 PRO A CA 1
ATOM 1598 C C . PRO A 1 202 ? 4.906 3.749 29.859 1.00 93.69 202 PRO A C 1
ATOM 1600 O O . PRO A 1 202 ? 5.158 4.890 29.480 1.00 93.69 202 PRO A O 1
ATOM 1603 N N . GLY A 1 203 ? 3.750 3.412 30.437 1.00 93.12 203 GLY A N 1
ATOM 1604 C CA . GLY A 1 203 ? 2.614 4.327 30.606 1.00 93.12 203 GLY A CA 1
ATOM 1605 C C . GLY A 1 203 ? 1.512 4.182 29.553 1.00 93.12 203 GLY A C 1
ATOM 1606 O O . GLY A 1 203 ? 0.454 4.782 29.721 1.00 93.12 203 GLY A O 1
ATOM 1607 N N . GLU A 1 204 ? 1.721 3.377 28.511 1.00 91.31 204 GLU A N 1
ATOM 1608 C CA . GLU A 1 204 ? 0.675 3.027 27.551 1.00 91.31 204 GLU A CA 1
ATOM 1609 C C . GLU A 1 204 ? -0.139 1.828 28.046 1.00 91.31 204 GLU A C 1
ATOM 1611 O O . GLU A 1 204 ? 0.393 0.887 28.642 1.00 91.31 204 GLU A O 1
ATOM 1616 N N . GLU A 1 205 ? -1.445 1.857 27.792 1.00 86.50 205 GLU A N 1
ATOM 1617 C CA . GLU A 1 205 ? -2.293 0.690 28.006 1.00 86.50 205 GLU A CA 1
ATOM 1618 C C . GLU A 1 205 ? -1.970 -0.374 26.955 1.00 86.50 205 GLU A C 1
ATOM 1620 O O . GLU A 1 205 ? -1.827 -0.075 25.767 1.00 86.50 205 GLU A O 1
ATOM 1625 N N . ALA A 1 206 ? -1.868 -1.629 27.397 1.00 82.62 206 ALA A N 1
ATOM 1626 C CA . ALA A 1 206 ? -1.737 -2.746 26.477 1.00 82.62 206 ALA A CA 1
ATOM 1627 C C . ALA A 1 206 ? -3.016 -2.850 25.634 1.00 82.62 206 ALA A C 1
ATOM 1629 O O . ALA A 1 206 ? -4.112 -3.042 26.159 1.00 82.62 206 ALA A O 1
ATOM 1630 N N . GLY A 1 207 ? -2.864 -2.697 24.325 1.00 76.06 207 GLY A N 1
ATOM 1631 C CA . GLY A 1 207 ? -3.918 -2.894 23.343 1.00 76.06 207 GLY A CA 1
ATOM 1632 C C . GLY A 1 207 ? -4.198 -4.369 23.053 1.00 76.06 207 GLY A C 1
ATOM 1633 O O . GLY A 1 207 ? -3.439 -5.269 23.421 1.00 76.06 207 GLY A O 1
ATOM 1634 N N . ASP A 1 208 ? -5.304 -4.594 22.350 1.00 76.81 208 ASP A N 1
ATOM 1635 C CA . ASP A 1 208 ? -5.661 -5.898 21.802 1.00 76.81 208 ASP A CA 1
ATOM 1636 C C . ASP A 1 208 ? -4.723 -6.249 20.635 1.00 76.81 208 ASP A C 1
ATOM 1638 O O . ASP A 1 208 ? -4.644 -5.524 19.641 1.00 76.81 208 ASP A O 1
ATOM 1642 N N . GLU A 1 209 ? -3.984 -7.350 20.769 1.00 77.12 209 GLU A N 1
ATOM 1643 C CA . GLU A 1 209 ? -3.069 -7.842 19.731 1.00 77.12 209 GLU A CA 1
ATOM 1644 C C . GLU A 1 209 ? -3.796 -8.587 18.599 1.00 77.12 209 GLU A C 1
ATOM 1646 O O . GLU A 1 209 ? -3.177 -8.892 17.577 1.00 77.12 209 GLU A O 1
ATOM 1651 N N . GLY A 1 210 ? -5.098 -8.846 18.763 1.00 82.00 210 GLY A N 1
ATOM 1652 C CA . GLY A 1 210 ? -5.933 -9.567 17.815 1.00 82.00 210 GLY A CA 1
ATOM 1653 C C . GLY A 1 210 ? -5.594 -11.055 17.702 1.00 82.00 210 GLY A C 1
ATOM 1654 O O . GLY A 1 210 ? -4.478 -11.513 17.960 1.00 82.00 210 GLY A O 1
ATOM 1655 N N . GLU A 1 211 ? -6.590 -11.839 17.300 1.00 87.94 211 GLU A N 1
ATOM 1656 C CA . GLU A 1 211 ? -6.434 -13.277 17.088 1.00 87.94 211 GLU A CA 1
ATOM 1657 C C . GLU A 1 211 ? -5.893 -13.599 15.687 1.00 87.94 211 GLU A C 1
ATOM 1659 O O . GLU A 1 211 ? -6.003 -12.813 14.744 1.00 87.94 211 GLU A O 1
ATOM 1664 N N . GLU A 1 212 ? -5.301 -14.788 15.554 1.00 92.88 212 GLU A N 1
ATOM 1665 C CA . GLU A 1 212 ? -4.860 -15.319 14.265 1.00 92.88 212 GLU A CA 1
ATOM 1666 C C . GLU A 1 212 ? -6.070 -15.850 13.477 1.00 92.88 212 GLU A C 1
ATOM 1668 O O . GLU A 1 212 ? -6.817 -16.707 13.953 1.00 92.88 212 GLU A O 1
ATOM 1673 N N . VAL A 1 213 ? -6.264 -15.347 12.258 1.00 93.94 213 VAL A N 1
ATOM 1674 C CA . VAL A 1 213 ? -7.417 -15.629 11.393 1.00 93.94 213 VAL A CA 1
ATOM 1675 C C . VAL A 1 213 ? -6.969 -16.429 10.165 1.00 93.94 213 VAL A C 1
ATOM 1677 O O . VAL A 1 213 ? -5.980 -16.063 9.528 1.00 93.94 213 VAL A O 1
ATOM 1680 N N . PRO A 1 214 ? -7.681 -17.501 9.771 1.00 96.50 214 PRO A N 1
ATOM 1681 C CA . PRO A 1 214 ? -7.352 -18.251 8.562 1.00 96.50 214 PRO A CA 1
ATOM 1682 C C . PRO A 1 214 ? -7.613 -17.444 7.279 1.00 96.50 214 PRO A C 1
ATOM 1684 O O . PRO A 1 214 ? -8.633 -16.768 7.129 1.00 96.50 214 PRO A O 1
ATOM 1687 N N . ILE A 1 215 ? -6.717 -17.589 6.304 1.00 95.56 215 ILE A N 1
ATOM 1688 C CA . ILE A 1 215 ? -6.835 -17.011 4.964 1.00 95.56 215 ILE A CA 1
ATOM 1689 C C . ILE A 1 215 ? -7.551 -18.014 4.054 1.00 95.56 215 ILE A C 1
ATOM 1691 O O . ILE A 1 215 ? -6.956 -18.974 3.570 1.00 95.56 215 ILE A O 1
ATOM 1695 N N . THR A 1 216 ? -8.841 -17.788 3.802 1.00 95.50 216 THR A N 1
ATOM 1696 C CA . THR A 1 216 ? -9.668 -18.677 2.962 1.00 95.50 216 THR A CA 1
ATOM 1697 C C . THR A 1 216 ? -9.827 -18.157 1.537 1.00 95.50 216 THR A C 1
ATOM 1699 O O . THR A 1 216 ? -9.665 -18.904 0.575 1.00 95.50 216 THR A O 1
ATOM 1702 N N . ASN A 1 217 ? -10.128 -16.865 1.381 1.00 96.25 217 ASN A N 1
ATOM 1703 C CA . ASN A 1 217 ? -10.282 -16.220 0.083 1.00 96.25 217 ASN A CA 1
ATOM 1704 C C . ASN A 1 217 ? -9.723 -14.798 0.120 1.00 96.25 217 ASN A C 1
ATOM 1706 O O . ASN A 1 217 ? -10.372 -13.851 0.567 1.00 96.25 217 ASN A O 1
ATOM 1710 N N . ARG A 1 218 ? -8.512 -14.659 -0.416 1.00 95.38 218 ARG A N 1
ATOM 1711 C CA . ARG A 1 218 ? -7.786 -13.392 -0.472 1.00 95.38 218 ARG A CA 1
ATOM 1712 C C . ARG A 1 218 ? -8.518 -12.299 -1.232 1.00 95.38 218 ARG A C 1
ATOM 1714 O O . ARG A 1 218 ? -8.507 -11.157 -0.789 1.00 95.38 218 ARG A O 1
ATOM 1721 N N . GLU A 1 219 ? -9.149 -12.630 -2.352 1.00 97.12 219 GLU A N 1
ATOM 1722 C CA . GLU A 1 219 ? -9.793 -11.625 -3.197 1.00 97.12 219 GLU A CA 1
ATOM 1723 C C . GLU A 1 219 ? -11.076 -11.089 -2.557 1.00 97.12 219 GLU A C 1
ATOM 1725 O O . GLU A 1 219 ? -11.312 -9.883 -2.531 1.00 97.12 219 GLU A O 1
ATOM 1730 N N . ALA A 1 220 ? -11.879 -11.977 -1.965 1.00 97.44 220 ALA A N 1
ATOM 1731 C CA . ALA A 1 220 ? -13.054 -11.572 -1.200 1.00 97.44 220 ALA A CA 1
ATOM 1732 C C . ALA A 1 220 ? -12.665 -10.719 0.018 1.00 97.44 220 ALA A C 1
ATOM 1734 O O . ALA A 1 220 ? -13.297 -9.694 0.279 1.00 97.44 220 ALA A O 1
ATOM 1735 N N . HIS A 1 221 ? -11.595 -11.106 0.721 1.00 97.44 221 HIS A N 1
ATOM 1736 C CA . HIS A 1 221 ? -11.090 -10.358 1.867 1.00 97.44 221 HIS A CA 1
ATOM 1737 C C . HIS A 1 221 ? -10.590 -8.961 1.477 1.00 97.44 221 HIS A C 1
ATOM 1739 O O . HIS A 1 221 ? -10.945 -7.984 2.129 1.00 97.44 221 HIS A O 1
ATOM 1745 N N . PHE A 1 222 ? -9.828 -8.843 0.384 1.00 98.06 222 PHE A N 1
ATOM 1746 C CA . PHE A 1 222 ? -9.361 -7.554 -0.131 1.00 98.06 222 PHE A CA 1
ATOM 1747 C C . PHE A 1 222 ? -10.531 -6.614 -0.455 1.00 98.06 222 PHE A C 1
ATOM 1749 O O . PHE A 1 222 ? -10.566 -5.478 0.012 1.00 98.06 222 PHE A O 1
ATOM 1756 N N . LYS A 1 223 ? -11.547 -7.104 -1.177 1.00 98.19 223 LYS A N 1
ATOM 1757 C CA . LYS A 1 223 ? -12.747 -6.314 -1.505 1.00 98.19 223 LYS A CA 1
ATOM 1758 C C . LYS A 1 223 ? -13.493 -5.841 -0.258 1.00 98.19 223 LYS A C 1
ATOM 1760 O O . LYS A 1 223 ? -13.926 -4.691 -0.200 1.00 98.19 223 LYS A O 1
ATOM 1765 N N . ALA A 1 224 ? -13.647 -6.718 0.736 1.00 98.00 224 ALA A N 1
ATOM 1766 C CA . ALA A 1 224 ? -14.284 -6.369 2.002 1.00 98.00 224 ALA A CA 1
ATOM 1767 C C . ALA A 1 224 ? -13.481 -5.305 2.767 1.00 98.00 224 ALA A C 1
ATOM 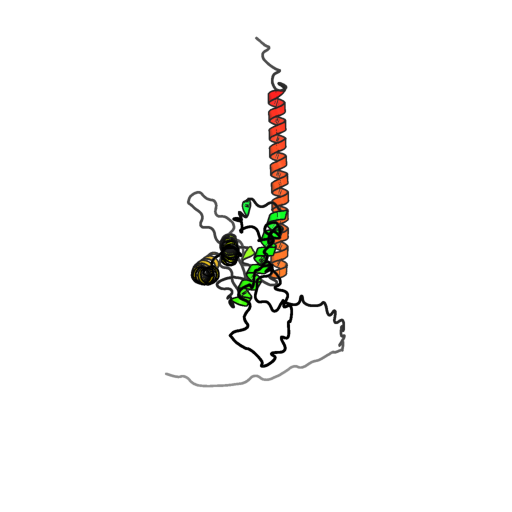1769 O O . ALA A 1 224 ? -14.069 -4.338 3.250 1.00 98.00 224 ALA A O 1
ATOM 1770 N N . TYR A 1 225 ? -12.154 -5.448 2.810 1.00 97.62 225 TYR A N 1
ATOM 1771 C CA . TYR A 1 225 ? -11.249 -4.497 3.450 1.00 97.62 225 TYR A CA 1
ATOM 1772 C C . TYR A 1 225 ? -11.333 -3.109 2.808 1.00 97.62 225 TYR A C 1
ATOM 1774 O O . TYR A 1 225 ? -11.594 -2.130 3.500 1.00 97.62 225 TYR A O 1
ATOM 1782 N N . VAL A 1 226 ? -11.210 -3.020 1.479 1.00 98.12 226 VAL A N 1
ATOM 1783 C CA . VAL A 1 226 ? -11.287 -1.741 0.752 1.00 98.12 226 VAL A CA 1
ATOM 1784 C C . VAL A 1 226 ? -12.650 -1.076 0.950 1.00 98.12 226 VAL A C 1
ATOM 1786 O O . VAL A 1 226 ? -12.728 0.127 1.189 1.00 98.12 226 VAL A O 1
ATOM 1789 N N . LYS A 1 227 ? -13.743 -1.849 0.923 1.00 98.25 227 LYS A N 1
ATOM 1790 C CA . LYS A 1 227 ? -15.083 -1.319 1.211 1.00 98.25 227 LYS A CA 1
ATOM 1791 C C . LYS A 1 227 ? -15.172 -0.732 2.625 1.00 98.25 227 LYS A C 1
ATOM 1793 O O . LYS A 1 227 ? -15.771 0.330 2.795 1.00 98.25 227 LYS A O 1
ATOM 1798 N N . ALA A 1 228 ? -14.603 -1.414 3.619 1.00 98.19 228 ALA A N 1
ATOM 1799 C CA . ALA A 1 228 ? -14.585 -0.948 5.002 1.00 98.19 228 ALA A CA 1
ATOM 1800 C C . ALA A 1 228 ? -13.733 0.323 5.170 1.00 98.19 228 ALA A C 1
ATOM 1802 O O . ALA A 1 228 ? -14.196 1.273 5.795 1.00 98.19 228 ALA A O 1
ATOM 1803 N N . ASP A 1 229 ? -12.549 0.382 4.553 1.00 97.69 229 ASP A N 1
ATOM 1804 C CA . ASP A 1 229 ? -11.671 1.562 4.564 1.00 97.69 229 ASP A CA 1
ATOM 1805 C C . ASP A 1 229 ? -12.361 2.790 3.945 1.00 97.69 229 ASP A C 1
ATOM 1807 O O . ASP A 1 229 ? -12.448 3.850 4.569 1.00 97.69 229 ASP A O 1
ATOM 1811 N N . ILE A 1 230 ? -12.962 2.641 2.759 1.00 98.00 230 ILE A N 1
ATOM 1812 C CA . ILE A 1 230 ? -13.707 3.721 2.092 1.00 98.00 230 ILE A CA 1
ATOM 1813 C C . ILE A 1 230 ? -14.850 4.226 2.981 1.00 98.00 230 ILE A C 1
ATOM 1815 O O . ILE A 1 230 ? -15.074 5.436 3.080 1.00 98.00 230 ILE A O 1
ATOM 1819 N N . GLN A 1 231 ? -15.584 3.318 3.627 1.00 97.88 231 GLN A N 1
ATOM 1820 C CA . GLN A 1 231 ? -16.679 3.687 4.520 1.00 97.88 231 GLN A CA 1
ATOM 1821 C C . GLN A 1 231 ? -16.169 4.433 5.761 1.00 97.88 231 GLN A C 1
ATOM 1823 O O . GLN A 1 231 ? -16.696 5.498 6.085 1.00 97.88 231 GLN A O 1
ATOM 1828 N N . ALA A 1 232 ? -15.099 3.948 6.394 1.00 96.62 232 ALA A N 1
ATOM 1829 C CA . ALA A 1 232 ? -14.476 4.605 7.540 1.00 96.62 232 ALA A CA 1
ATOM 1830 C C . ALA A 1 232 ? -14.011 6.031 7.196 1.00 96.62 232 ALA A C 1
ATOM 1832 O O . ALA A 1 232 ? -14.242 6.971 7.961 1.00 96.62 232 ALA A O 1
ATOM 1833 N N . ARG A 1 233 ? -13.437 6.234 6.003 1.00 96.94 233 ARG A N 1
ATOM 1834 C CA . ARG A 1 233 ? -13.046 7.565 5.506 1.00 96.94 233 ARG A CA 1
ATOM 1835 C C . ARG A 1 233 ? -14.247 8.483 5.287 1.00 96.94 233 ARG A C 1
ATOM 1837 O O . ARG A 1 233 ? -14.180 9.671 5.605 1.00 96.94 233 ARG A O 1
ATOM 1844 N N . ARG A 1 234 ? -15.364 7.959 4.766 1.00 96.12 234 ARG A N 1
ATOM 1845 C CA . ARG A 1 234 ? -16.610 8.735 4.599 1.00 96.12 234 ARG A CA 1
ATOM 1846 C C . ARG A 1 234 ? -17.145 9.205 5.947 1.00 96.12 234 ARG A C 1
ATOM 1848 O O . ARG A 1 234 ? -17.472 10.380 6.089 1.00 96.12 234 ARG A O 1
ATOM 1855 N N . GLU A 1 235 ? -17.176 8.318 6.933 1.00 95.56 235 GLU A N 1
ATOM 1856 C CA . GLU A 1 235 ? -17.619 8.636 8.292 1.00 95.56 235 GLU A CA 1
ATOM 1857 C C . GLU A 1 235 ? -16.692 9.647 8.976 1.00 95.56 235 GLU A C 1
ATOM 1859 O O . GLU A 1 235 ? -17.166 10.604 9.587 1.00 95.56 235 GLU A O 1
ATOM 1864 N N . ALA A 1 236 ? -15.374 9.499 8.821 1.00 92.88 236 ALA A N 1
ATOM 1865 C CA . ALA A 1 236 ? -14.396 10.453 9.341 1.00 92.88 236 ALA A CA 1
ATOM 1866 C C . ALA A 1 236 ? -14.553 11.853 8.718 1.00 92.88 236 ALA A C 1
ATOM 1868 O O . ALA A 1 236 ? -14.456 12.861 9.427 1.00 92.88 236 ALA A O 1
ATOM 1869 N N . ARG A 1 237 ? -14.861 11.927 7.414 1.00 92.62 237 ARG A N 1
ATOM 1870 C CA . ARG A 1 237 ? -15.150 13.185 6.705 1.00 92.62 237 ARG A CA 1
ATOM 1871 C C . ARG A 1 237 ? -16.404 13.862 7.258 1.00 92.62 237 ARG A C 1
ATOM 1873 O O . ARG A 1 237 ? -16.359 15.056 7.545 1.00 92.62 237 ARG A O 1
ATOM 1880 N N . VAL A 1 238 ? -17.487 13.105 7.458 1.00 93.88 238 VAL A N 1
ATOM 1881 C CA . VAL A 1 238 ? -18.730 13.616 8.067 1.00 93.88 238 VAL A CA 1
ATOM 1882 C C . VAL A 1 238 ? -18.465 14.129 9.481 1.00 93.88 238 VAL A C 1
ATOM 1884 O O . VAL A 1 238 ? -18.777 15.278 9.775 1.00 93.88 238 VAL A O 1
ATOM 1887 N N . ARG A 1 239 ? -17.790 13.339 10.324 1.00 92.12 239 ARG A N 1
ATOM 1888 C CA . ARG A 1 239 ? -17.452 13.729 11.701 1.00 92.12 239 ARG A CA 1
ATOM 1889 C C . ARG A 1 239 ? -16.637 15.022 11.750 1.00 92.12 239 ARG A C 1
ATOM 1891 O O . ARG A 1 239 ? -16.916 15.910 12.549 1.00 92.12 239 ARG A O 1
ATOM 1898 N N . THR A 1 240 ? -15.641 15.151 10.875 1.00 91.12 240 THR A N 1
ATOM 1899 C CA . THR A 1 240 ? -14.818 16.367 10.780 1.00 91.12 240 THR A CA 1
ATOM 1900 C C . THR A 1 240 ? -15.653 17.581 10.372 1.00 91.12 240 THR A C 1
ATOM 1902 O O . THR A 1 240 ? -15.495 18.661 10.944 1.00 91.12 240 THR A O 1
ATOM 1905 N N . GLN A 1 241 ? -16.566 17.407 9.415 1.00 90.19 241 GLN A N 1
ATOM 1906 C CA . GLN A 1 241 ? -17.474 18.461 8.973 1.00 90.19 241 GLN A CA 1
ATOM 1907 C C . GLN A 1 241 ? -18.423 18.898 10.099 1.00 90.19 241 GLN A C 1
ATOM 1909 O O . GLN A 1 241 ? -18.567 20.094 10.338 1.00 90.19 241 GLN A O 1
ATOM 1914 N N . GLU A 1 242 ? -19.004 17.956 10.843 1.00 92.69 242 GLU A N 1
ATOM 1915 C CA . GLU A 1 242 ? -19.881 18.244 11.983 1.00 92.69 242 GLU A CA 1
ATOM 1916 C C . GLU A 1 242 ? -19.158 19.028 13.085 1.00 92.69 242 GLU A C 1
ATOM 1918 O O . GLU A 1 242 ? -19.688 20.024 13.583 1.00 92.69 242 GLU A O 1
ATOM 1923 N N . VAL A 1 243 ? -17.928 18.628 13.431 1.00 92.31 243 VAL A N 1
ATOM 1924 C CA . VAL A 1 243 ? -17.087 19.343 14.408 1.00 92.31 243 VAL A CA 1
ATOM 1925 C C . VAL A 1 243 ? -16.796 20.764 13.929 1.00 92.31 243 VAL A C 1
ATOM 1927 O O . VAL A 1 243 ? -16.924 21.719 14.697 1.00 92.31 243 VAL A O 1
ATOM 1930 N N . ARG A 1 244 ? -16.452 20.928 12.648 1.00 91.75 244 ARG A N 1
ATOM 1931 C CA . ARG A 1 244 ? -16.181 22.237 12.043 1.00 91.75 244 ARG A CA 1
ATOM 1932 C C . ARG A 1 244 ? -17.422 23.132 12.036 1.00 91.75 244 ARG A C 1
ATOM 1934 O O . ARG A 1 244 ? -17.316 24.321 12.328 1.00 91.75 244 ARG A O 1
ATOM 1941 N N . GLU A 1 245 ? -18.593 22.586 11.728 1.00 92.25 245 GLU A N 1
ATOM 1942 C CA . GLU A 1 245 ? -19.857 23.323 11.766 1.00 92.25 245 GLU A CA 1
ATOM 1943 C C . GLU A 1 245 ? -20.270 23.697 13.189 1.00 92.25 245 GLU A C 1
ATOM 1945 O O . GLU A 1 245 ? -20.742 24.811 13.413 1.00 92.25 245 GLU A O 1
ATOM 1950 N N . HIS A 1 246 ? -20.084 22.798 14.157 1.00 91.25 246 HIS A N 1
ATOM 1951 C CA . HIS A 1 246 ? -20.330 23.090 15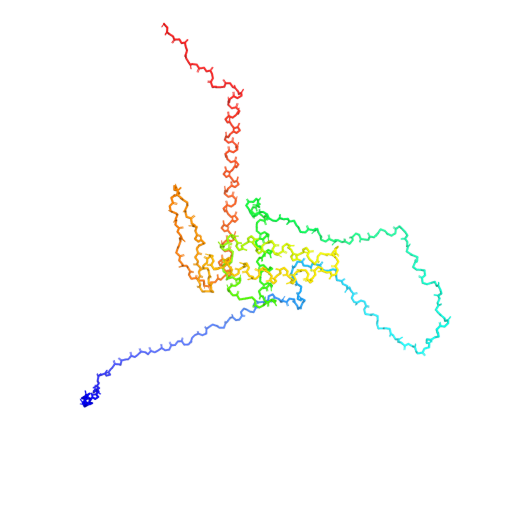.565 1.00 91.25 246 HIS A CA 1
ATOM 1952 C C . HIS A 1 246 ? -19.427 24.228 16.054 1.00 91.25 246 HIS A C 1
ATOM 1954 O O . HIS A 1 246 ? -19.939 25.227 16.559 1.00 91.25 246 HIS A O 1
ATOM 1960 N N . ALA A 1 247 ? -18.125 24.153 15.763 1.00 91.75 247 ALA A N 1
ATOM 1961 C CA . ALA A 1 247 ? -17.176 25.222 16.062 1.00 91.75 247 ALA A CA 1
ATOM 1962 C C . ALA A 1 247 ? -17.558 26.550 15.378 1.00 91.75 247 ALA A C 1
ATOM 1964 O O . ALA A 1 247 ? -17.484 27.612 15.995 1.00 91.75 247 ALA A O 1
ATOM 1965 N N . ALA A 1 248 ? -18.025 26.517 14.124 1.00 91.19 248 ALA A N 1
ATOM 1966 C CA . ALA A 1 248 ? -18.490 27.713 13.420 1.00 91.19 248 ALA A CA 1
ATOM 1967 C C . ALA A 1 248 ? -19.756 28.322 14.053 1.00 91.19 248 ALA A C 1
ATOM 1969 O O . ALA A 1 248 ? -19.864 29.547 14.147 1.00 91.19 248 ALA A O 1
ATOM 1970 N N . ARG A 1 249 ? -20.701 27.489 14.516 1.00 90.12 249 ARG A N 1
ATOM 1971 C CA . ARG A 1 249 ? -21.902 27.942 15.241 1.00 90.12 249 ARG A CA 1
ATOM 1972 C C . ARG A 1 249 ? -21.540 28.584 16.578 1.00 90.12 249 ARG A C 1
ATOM 1974 O O . ARG A 1 249 ? -22.103 29.626 16.908 1.00 90.12 249 ARG A O 1
ATOM 1981 N N . ASP A 1 250 ? -20.593 28.017 17.315 1.00 88.62 250 ASP A N 1
ATOM 1982 C CA . ASP A 1 250 ? -20.150 28.574 18.595 1.00 88.62 250 ASP A CA 1
ATOM 1983 C C . ASP A 1 250 ? -19.422 29.908 18.405 1.00 88.62 250 ASP A C 1
ATOM 1985 O O . ASP A 1 250 ? -19.731 30.885 19.088 1.00 88.62 250 ASP A O 1
ATOM 1989 N N . LEU A 1 251 ? -18.552 30.008 17.395 1.00 88.06 251 LEU A N 1
ATOM 1990 C CA . LEU A 1 251 ? -17.930 31.278 17.005 1.00 88.06 251 LEU A CA 1
ATOM 1991 C C . LEU A 1 251 ? -18.969 32.330 16.589 1.00 88.06 251 LEU A C 1
ATOM 1993 O O . LEU A 1 251 ? -18.814 33.510 16.911 1.00 88.06 251 LEU A O 1
ATOM 1997 N N . HIS A 1 252 ? -20.039 31.926 15.896 1.00 86.75 252 HIS A N 1
ATOM 1998 C CA . HIS A 1 252 ? -21.128 32.833 15.540 1.00 86.75 252 HIS A CA 1
ATOM 1999 C C . HIS A 1 252 ? -21.877 33.347 16.778 1.00 86.75 252 HIS A C 1
ATOM 2001 O O . HIS A 1 252 ? -22.083 34.552 16.884 1.00 86.75 252 HIS A O 1
ATOM 2007 N N . LYS A 1 253 ? -22.204 32.479 17.747 1.00 85.38 253 LYS A N 1
ATOM 2008 C CA . LYS A 1 253 ? -22.847 32.877 19.016 1.00 85.38 253 LYS A CA 1
ATOM 2009 C C . LYS A 1 253 ? -21.986 33.842 19.831 1.00 85.38 253 LYS A C 1
ATOM 2011 O O . LYS A 1 253 ? -22.497 34.838 20.337 1.00 85.38 253 LYS A O 1
ATOM 2016 N N . VAL A 1 254 ? -20.678 33.583 19.916 1.00 84.50 254 VAL A N 1
ATOM 2017 C CA . VAL A 1 254 ? -19.725 34.472 20.602 1.00 84.50 254 VAL A CA 1
ATOM 2018 C C . VAL A 1 254 ? -19.676 35.846 19.925 1.00 84.50 254 VAL A C 1
ATOM 2020 O O . VAL A 1 254 ? -19.686 36.867 20.609 1.00 84.50 254 VAL A O 1
ATOM 2023 N N . ARG A 1 255 ? -19.679 35.896 18.586 1.00 79.38 255 ARG A N 1
ATOM 2024 C CA . ARG A 1 255 ? -19.647 37.157 17.825 1.00 79.38 255 ARG A CA 1
ATOM 2025 C C . ARG A 1 255 ? -20.969 37.931 17.868 1.00 79.38 255 ARG A C 1
ATOM 2027 O O . ARG A 1 255 ? -20.939 39.156 17.799 1.00 79.38 255 ARG A O 1
ATOM 2034 N N . SER A 1 256 ? -22.104 37.243 17.971 1.00 79.50 256 SER A N 1
ATOM 2035 C CA . SER A 1 256 ? -23.440 37.858 18.001 1.00 79.50 256 SER A CA 1
ATOM 2036 C C . SER A 1 256 ? -23.844 38.406 19.380 1.00 79.50 256 SER A C 1
ATOM 2038 O O . SER A 1 256 ? -24.896 39.025 19.496 1.00 79.50 256 SER A O 1
ATOM 2040 N N . GLY A 1 257 ? -23.018 38.238 20.422 1.00 63.69 257 GLY A N 1
ATOM 2041 C CA . GLY A 1 257 ? -23.234 38.872 21.730 1.00 63.69 257 GLY A CA 1
ATOM 2042 C C . GLY A 1 257 ? -24.366 38.273 22.578 1.00 63.69 257 GLY A C 1
ATOM 2043 O O . GLY A 1 257 ? -24.702 38.828 23.619 1.00 63.69 257 GLY A O 1
ATOM 2044 N N . GLU A 1 258 ? -24.924 37.120 22.198 1.00 58.91 258 GLU A N 1
ATOM 2045 C CA . GLU A 1 258 ? -26.049 36.475 22.904 1.00 58.91 258 GLU A CA 1
ATOM 2046 C C . GLU A 1 258 ? -25.655 35.800 24.240 1.00 58.91 258 GLU A C 1
ATOM 2048 O O . GLU A 1 258 ? -26.488 35.178 24.893 1.00 58.91 258 GLU A O 1
ATOM 2053 N N . GLY A 1 259 ? -24.398 35.932 24.683 1.00 54.12 259 GLY A N 1
ATOM 2054 C CA . GLY A 1 259 ? -23.892 35.370 25.946 1.00 54.12 259 GLY A CA 1
ATOM 2055 C C . GLY A 1 259 ? -23.774 36.355 27.117 1.00 54.12 259 GLY A C 1
ATOM 2056 O O . GLY A 1 259 ? -23.275 35.969 28.169 1.00 54.12 259 GLY A O 1
ATOM 2057 N N . GLY A 1 260 ? -24.179 37.619 26.953 1.00 52.84 260 GLY A N 1
ATOM 2058 C CA . GLY A 1 260 ? -23.955 38.676 27.945 1.00 52.84 260 GLY A CA 1
ATOM 2059 C C . GLY A 1 260 ? -25.234 39.322 28.470 1.00 52.84 260 GLY A C 1
ATOM 2060 O O . GLY A 1 260 ? -25.446 40.508 28.246 1.00 52.84 260 GLY A O 1
ATOM 2061 N N . SER A 1 261 ? -26.090 38.583 29.179 1.00 54.41 261 SER A N 1
ATOM 2062 C CA . SER A 1 261 ? -27.098 39.214 30.042 1.00 54.41 261 SER A CA 1
ATOM 2063 C C . SER A 1 261 ? -27.426 38.331 31.250 1.00 54.41 261 SER A C 1
ATOM 2065 O O . SER A 1 261 ? -27.617 37.131 31.080 1.00 54.41 261 SER A O 1
ATOM 2067 N N . HIS A 1 262 ? -27.543 38.969 32.423 1.00 45.00 262 HIS A N 1
ATOM 2068 C CA . HIS A 1 262 ? -27.772 38.435 33.781 1.00 45.00 262 HIS A CA 1
ATOM 2069 C C . HIS A 1 262 ? -26.503 37.892 34.470 1.00 45.00 262 HIS A C 1
ATOM 2071 O O . HIS A 1 262 ? -25.868 36.979 33.973 1.00 45.00 262 HIS A O 1
ATOM 2077 N N . SER A 1 263 ? -26.056 38.366 35.632 1.00 47.97 263 SER A N 1
ATOM 2078 C CA . SER A 1 263 ? -26.742 39.101 36.692 1.00 47.97 263 SER A CA 1
ATOM 20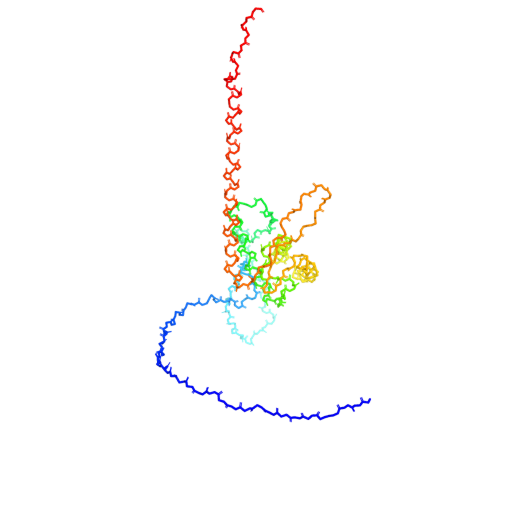79 C C . SER A 1 263 ? -25.710 39.873 37.524 1.00 47.97 263 SER A C 1
ATOM 2081 O O . SER A 1 263 ? -24.706 39.315 37.966 1.00 47.97 263 SER A O 1
ATOM 2083 N N . SER A 1 264 ? -25.941 41.162 37.732 1.00 48.44 264 SER A N 1
ATOM 2084 C CA . SER A 1 264 ? -25.372 41.923 38.846 1.00 48.44 264 SER A CA 1
ATOM 2085 C C . SER A 1 264 ? -26.451 42.900 39.278 1.00 48.44 264 SER A C 1
ATOM 2087 O O . SER A 1 264 ? -26.374 44.092 39.013 1.00 48.44 264 SER A O 1
ATOM 2089 N N . ASP A 1 265 ? -27.496 42.329 39.865 1.00 59.09 265 ASP A N 1
ATOM 2090 C CA . ASP A 1 265 ? -28.438 43.025 40.725 1.00 59.09 265 ASP A CA 1
ATOM 2091 C C . ASP A 1 265 ? -28.485 42.229 42.031 1.00 59.09 265 ASP A C 1
ATOM 2093 O O . ASP A 1 265 ? -28.882 41.066 42.036 1.00 59.09 265 ASP A O 1
ATOM 2097 N N . GLU A 1 266 ? -27.937 42.835 43.082 1.00 52.56 266 GLU A N 1
ATOM 2098 C CA . GLU A 1 266 ? -28.481 42.929 44.444 1.00 52.56 266 GLU A CA 1
ATOM 2099 C C . GLU A 1 266 ? -27.370 43.023 45.505 1.00 52.56 266 GLU A C 1
ATOM 2101 O O . GLU A 1 266 ? -26.688 42.047 45.813 1.00 52.56 266 GLU A O 1
ATOM 2106 N N . LEU A 1 267 ? -27.327 44.236 46.080 1.00 46.22 267 LEU A N 1
ATOM 2107 C CA . LEU A 1 267 ? -27.054 44.613 47.479 1.00 46.22 267 LEU A CA 1
ATOM 2108 C C . LEU A 1 267 ? -25.607 44.606 47.997 1.00 46.22 267 LEU A C 1
ATOM 2110 O O . LEU A 1 267 ? -25.046 43.535 48.307 1.00 46.22 267 LEU A O 1
#

Secondary structure (DSSP, 8-state):
--------PPP----------------------------SS-S-TT----------------S---TT---S-------TT-------PPPPPPPP-GGG--HHHHHHHHHHHHHHHHHHHHHTT--TTTS-TTGGG-HHHHHHHHHHHHHHHHHT-TTS-TTHHHHHHHHHHHHHHHHHHHHHHHT--SSEE-PPPPPPPTTPPPPP----EE-S-HHHHHHHHHHHHHHHHHHHHHHHHHHHHHHHHHHHHHHTTTT--------

Foldseek 3Di:
DDDDDDDDDDDDDDDDDDDDDDDDDDDDDPPPPDDPPPPPPLDQPPPPDPPPPCPDDPDPDDPPDDVVPDPPDPPPPPVPPPPPPPPCFDDQQDDDDQVPDALVRLLVLLVSLVSVVVSVCVVVVDDCLQPNLVLVLAPVSVNLSSVLVSLLCNLPGPPDDPCSVVVNVVVVVVSSVVSNVSCVQQVGDHFKGWGRDDDDDPPDDDDDRGDIGTDDDSVVVSVVVSVVSSVVSVVVVVVVVVVVVVVVVVVVCVVVPVPDDDDDDDD